Protein AF-A0A956BJM7-F1 (afdb_monomer_lite)

Foldseek 3Di:
DDDDDDDDDDDDDDDDDDDDDDDPDPDDDPDPDPPQPDPDPLPQFKKWAADDDDDPDQLGDHDPDFRMWTFDDVCRCVVPDFQFWKWWAFPVKIFIKTWHAKDWDQAEDVSHDTTIIGGIHGPDHDDGDITRIGGVPRCQPKHWFDKDWDDQFWQAKTKIDRHPWIWMWGHPDQFKIKIKTDDVLEPIDIDMWGADDDPPPDDTGFGPRPHGGARDWAWRIWIDHDQWIKTWTWHHHQQGIKIFIWIGGNYDIDGSDIHDRGYHPD

Secondary structure (DSSP, 8-state):
----------------------------PPPPPPPP----TT---EEEE--SSS-SSTTPPP-SS-SEEEEE-TTTTTTSPTT-EEEEEETTEEEEEEEEEEEEEE-STTT--EEEEEEEEESS---SSEEEEEETT-STT-EEE-EEE-S--BTTEEEEEETTEEEEEEE-SSSEEEEEEE-TT---EEEEEE----TTT--SPP--SSSPPTT--EEEEEEEETTEEEEEEEEEETTEEEEEEEEE-SS-EEEEEEEEEE----

Structure (mmCIF, N/CA/C/O backbone):
data_AF-A0A956BJM7-F1
#
_entry.id   AF-A0A956BJM7-F1
#
loop_
_atom_site.group_PDB
_atom_site.id
_atom_site.type_symbol
_atom_site.label_atom_id
_atom_site.label_alt_id
_atom_site.label_comp_id
_atom_site.label_asym_id
_atom_site.label_entity_id
_atom_site.label_seq_id
_atom_site.pdbx_PDB_ins_code
_atom_site.Cartn_x
_atom_site.Cartn_y
_atom_site.Cartn_z
_atom_site.occupancy
_atom_site.B_iso_or_equiv
_atom_site.auth_seq_id
_atom_site.auth_comp_id
_atom_site.auth_asym_id
_atom_site.auth_atom_id
_atom_site.pdbx_PDB_model_num
ATOM 1 N N . MET A 1 1 ? 41.386 -40.932 24.471 1.00 40.62 1 MET A N 1
ATOM 2 C CA . MET A 1 1 ? 42.508 -41.280 23.573 1.00 40.62 1 MET A CA 1
ATOM 3 C C . MET A 1 1 ? 42.187 -42.589 22.872 1.00 40.62 1 MET A C 1
ATOM 5 O O . MET A 1 1 ? 42.241 -43.635 23.504 1.00 40.62 1 MET A O 1
ATOM 9 N N . ARG A 1 2 ? 41.769 -42.530 21.606 1.00 34.44 2 ARG A N 1
ATOM 10 C CA . ARG A 1 2 ? 41.640 -43.698 20.728 1.00 34.44 2 ARG A CA 1
ATOM 11 C C . ARG A 1 2 ? 42.264 -43.361 19.377 1.00 34.44 2 ARG A C 1
ATOM 13 O O . ARG A 1 2 ? 42.260 -42.212 18.954 1.00 34.44 2 ARG A O 1
ATOM 20 N N . THR A 1 3 ? 42.897 -44.385 18.841 1.00 37.34 3 THR A N 1
ATOM 21 C CA . THR A 1 3 ? 43.996 -44.435 17.883 1.00 37.34 3 THR A CA 1
ATOM 22 C C . THR A 1 3 ? 43.578 -44.135 16.442 1.00 37.34 3 THR A C 1
ATOM 24 O O . THR A 1 3 ? 42.435 -44.353 16.053 1.00 37.34 3 THR A O 1
ATOM 27 N N . PHE A 1 4 ? 44.562 -43.665 15.674 1.00 36.81 4 PHE A N 1
ATOM 28 C CA . PHE A 1 4 ? 44.563 -43.419 14.232 1.00 36.81 4 PHE A CA 1
ATOM 29 C C . PHE A 1 4 ? 44.239 -44.665 13.390 1.00 36.81 4 PHE A C 1
ATOM 31 O O . PHE A 1 4 ? 44.634 -45.775 13.741 1.00 36.81 4 PHE A O 1
ATOM 38 N N . GLY A 1 5 ? 43.640 -44.441 12.216 1.00 33.06 5 GLY A N 1
ATOM 39 C CA . GLY A 1 5 ? 43.599 -45.381 11.095 1.00 33.06 5 GLY A CA 1
ATOM 40 C C . GLY A 1 5 ? 43.801 -44.625 9.782 1.00 33.06 5 GLY A C 1
ATOM 41 O O . GLY A 1 5 ? 42.862 -44.052 9.243 1.00 33.06 5 GLY A O 1
ATOM 42 N N . LEU A 1 6 ? 45.053 -44.576 9.328 1.00 31.62 6 LEU A N 1
ATOM 43 C CA . LEU A 1 6 ? 45.520 -43.977 8.078 1.00 31.62 6 LEU A CA 1
ATOM 44 C C . LEU A 1 6 ? 45.348 -45.009 6.945 1.00 31.62 6 LEU A C 1
ATOM 46 O O . LEU A 1 6 ? 45.864 -46.118 7.063 1.00 31.62 6 LEU A O 1
ATOM 50 N N . GLY A 1 7 ? 44.650 -44.660 5.863 1.00 34.28 7 GLY A N 1
ATOM 51 C CA . GLY A 1 7 ? 44.534 -45.482 4.652 1.00 34.28 7 GLY A CA 1
ATOM 52 C C . GLY A 1 7 ? 45.059 -44.714 3.442 1.00 34.28 7 GLY A C 1
ATOM 53 O O . GLY A 1 7 ? 44.491 -43.691 3.071 1.00 34.28 7 GLY A O 1
ATOM 54 N N . VAL A 1 8 ? 46.162 -45.189 2.865 1.00 33.59 8 VAL A N 1
ATOM 55 C CA . VAL A 1 8 ? 46.876 -44.594 1.726 1.00 33.59 8 VAL A CA 1
ATOM 56 C C . VAL A 1 8 ? 46.504 -45.304 0.417 1.00 33.59 8 VAL A C 1
ATOM 58 O O . VAL A 1 8 ? 46.492 -46.527 0.365 1.00 33.59 8 VAL A O 1
ATOM 61 N N . ALA A 1 9 ? 46.249 -44.469 -0.598 1.00 33.44 9 ALA A N 1
ATOM 62 C CA . ALA A 1 9 ? 46.446 -44.566 -2.054 1.00 33.44 9 ALA A CA 1
ATOM 63 C C . ALA A 1 9 ? 46.186 -45.868 -2.835 1.00 33.44 9 ALA A C 1
ATOM 65 O O . ALA A 1 9 ? 46.816 -46.891 -2.597 1.00 33.44 9 ALA A O 1
ATOM 66 N N . VAL A 1 10 ? 45.486 -45.708 -3.969 1.00 33.59 10 VAL A N 1
ATOM 67 C CA . VAL A 1 10 ? 45.951 -46.245 -5.261 1.00 33.59 10 VAL A CA 1
ATOM 68 C C . VAL A 1 10 ? 45.753 -45.185 -6.348 1.00 33.59 10 VAL A C 1
ATOM 70 O O . VAL A 1 10 ? 44.644 -44.724 -6.604 1.00 33.59 10 VAL A O 1
ATOM 73 N N . VAL A 1 11 ? 46.870 -44.807 -6.967 1.00 35.75 11 VAL A N 1
ATOM 74 C CA . VAL A 1 11 ? 46.981 -44.004 -8.188 1.00 35.75 11 VAL A CA 1
ATOM 75 C C . VAL A 1 11 ? 46.863 -44.948 -9.381 1.00 35.75 11 VAL A C 1
ATOM 77 O O . VAL A 1 11 ? 47.573 -45.949 -9.440 1.00 35.75 11 VAL A O 1
ATOM 80 N N . GLY A 1 12 ? 46.009 -44.614 -10.346 1.00 32.69 12 GLY A N 1
ATOM 81 C CA . GLY A 1 12 ? 45.962 -45.261 -11.654 1.00 32.69 12 GLY A CA 1
ATOM 82 C C . GLY A 1 12 ? 45.961 -44.205 -12.751 1.00 32.69 12 GLY A C 1
ATOM 83 O O . GLY A 1 12 ? 44.939 -43.572 -12.992 1.00 32.69 12 GLY A O 1
ATOM 84 N N . VAL A 1 13 ? 47.111 -44.012 -13.396 1.00 35.34 13 VAL A N 1
ATOM 85 C CA . VAL A 1 13 ? 47.256 -43.265 -14.651 1.00 35.34 13 VAL A CA 1
ATOM 86 C C . VAL A 1 13 ? 47.474 -44.292 -15.757 1.00 35.34 13 VAL A C 1
ATOM 88 O O . VAL A 1 13 ? 48.414 -45.080 -15.671 1.00 35.34 13 VAL A O 1
ATOM 91 N N . LEU A 1 14 ? 46.647 -44.266 -16.804 1.00 37.34 14 LEU A N 1
ATOM 92 C CA . LEU A 1 14 ? 46.963 -44.876 -18.096 1.00 37.34 14 LEU A CA 1
ATOM 93 C C . LEU A 1 14 ? 46.654 -43.871 -19.209 1.00 37.34 14 LEU A C 1
ATOM 95 O O . LEU A 1 14 ? 45.599 -43.241 -19.217 1.00 37.34 14 LEU A O 1
ATOM 99 N N . ALA A 1 15 ? 47.614 -43.713 -20.115 1.00 36.28 15 ALA A N 1
ATOM 100 C CA . ALA A 1 15 ? 47.643 -42.711 -21.168 1.00 36.28 15 ALA A CA 1
ATOM 101 C C . ALA A 1 15 ? 47.238 -43.270 -22.551 1.00 36.28 15 ALA A C 1
ATOM 103 O O . ALA A 1 15 ? 47.570 -44.403 -22.883 1.00 36.28 15 ALA A O 1
ATOM 104 N N . CYS A 1 16 ? 46.581 -42.392 -23.322 1.00 39.38 16 CYS A N 1
ATOM 105 C CA . CYS A 1 16 ? 46.613 -42.110 -24.773 1.00 39.38 16 CYS A CA 1
ATOM 106 C C . CYS A 1 16 ? 46.524 -43.206 -25.863 1.00 39.38 16 CYS A C 1
ATOM 108 O O . CYS A 1 16 ? 47.447 -43.989 -26.049 1.00 39.38 16 CYS A O 1
ATOM 110 N N . ALA A 1 17 ? 45.514 -43.056 -26.735 1.00 36.91 17 ALA A N 1
ATOM 111 C CA . ALA A 1 17 ? 45.564 -42.952 -28.215 1.00 36.91 17 ALA A CA 1
ATOM 112 C C . ALA A 1 17 ? 44.119 -42.603 -28.672 1.00 36.91 17 ALA A C 1
ATOM 114 O O . ALA A 1 17 ? 43.185 -43.157 -28.109 1.00 36.91 17 ALA A O 1
ATOM 115 N N . GLY A 1 18 ? 43.778 -41.652 -29.549 1.00 36.81 18 GLY A N 1
ATOM 116 C CA . GLY A 1 18 ? 44.352 -41.242 -30.830 1.00 36.81 18 GLY A CA 1
ATOM 117 C C . GLY A 1 18 ? 43.337 -41.599 -31.933 1.00 36.81 18 GLY A C 1
ATOM 118 O O . GLY A 1 18 ? 43.221 -42.772 -32.269 1.00 36.81 18 GLY A O 1
ATOM 119 N N . GLY A 1 19 ? 42.586 -40.626 -32.467 1.00 34.16 19 GLY A N 1
ATOM 120 C CA . GLY A 1 19 ? 41.629 -40.850 -33.560 1.00 34.16 19 GLY A CA 1
ATOM 121 C C . GLY A 1 19 ? 40.887 -39.581 -33.990 1.00 34.16 19 GLY A C 1
ATOM 122 O O . GLY A 1 19 ? 39.926 -39.182 -33.339 1.00 34.16 19 GLY A O 1
ATOM 123 N N . ASP A 1 20 ? 41.338 -38.971 -35.089 1.00 46.62 20 ASP A N 1
ATOM 124 C CA . ASP A 1 20 ? 40.638 -37.906 -35.815 1.00 46.62 20 ASP A CA 1
ATOM 125 C C . ASP A 1 20 ? 39.471 -38.489 -36.630 1.00 46.62 20 ASP A C 1
ATOM 127 O O . ASP A 1 20 ? 39.654 -39.428 -37.408 1.00 46.62 20 ASP A O 1
ATOM 131 N N . GLY A 1 21 ? 38.273 -37.915 -36.484 1.00 41.03 21 GLY A N 1
ATOM 132 C CA . GLY A 1 21 ? 37.083 -38.319 -37.235 1.00 41.03 21 GLY A CA 1
ATOM 133 C C . GLY A 1 21 ? 35.902 -37.363 -37.044 1.00 41.03 21 GLY A C 1
ATOM 134 O O . GLY A 1 21 ? 35.164 -37.491 -36.080 1.00 41.03 21 GLY A O 1
ATOM 135 N N . VAL A 1 22 ? 35.776 -36.410 -37.975 1.00 46.06 22 VAL A N 1
ATOM 136 C CA . VAL A 1 22 ? 34.587 -35.646 -38.424 1.00 46.06 22 VAL A CA 1
ATOM 137 C C . VAL A 1 22 ? 33.468 -35.385 -37.396 1.00 46.06 22 VAL A C 1
ATOM 139 O O . VAL A 1 22 ? 32.658 -36.260 -37.102 1.00 46.06 22 VAL A O 1
ATOM 142 N N . THR A 1 23 ? 33.323 -34.127 -36.966 1.00 36.47 23 THR A N 1
ATOM 143 C CA . THR A 1 23 ? 32.170 -33.641 -36.188 1.00 36.47 23 THR A CA 1
ATOM 144 C C . THR A 1 23 ? 31.337 -32.630 -36.984 1.00 36.47 23 THR A C 1
ATOM 146 O O . THR A 1 23 ? 31.551 -31.423 -36.899 1.00 36.47 23 THR A O 1
ATOM 149 N N . GLU A 1 24 ? 30.324 -33.101 -37.718 1.00 43.88 24 GLU A N 1
ATOM 150 C CA . GLU A 1 24 ? 29.107 -32.296 -37.892 1.00 43.88 24 GLU A CA 1
ATOM 151 C C . GLU A 1 24 ? 28.318 -32.405 -36.584 1.00 43.88 24 GLU A C 1
ATOM 153 O O . GLU A 1 24 ? 27.799 -33.466 -36.232 1.00 43.88 24 GLU A O 1
ATOM 158 N N . GLY A 1 25 ? 28.325 -31.323 -35.803 1.00 34.25 25 GLY A N 1
ATOM 159 C CA . GLY A 1 25 ? 27.594 -31.256 -34.542 1.00 34.25 25 GLY A CA 1
ATOM 160 C C . GLY A 1 25 ? 26.082 -31.386 -34.771 1.00 34.25 25 GLY A C 1
ATOM 161 O O . GLY A 1 25 ? 25.579 -30.914 -35.793 1.00 34.25 25 GLY A O 1
ATOM 162 N N . PRO A 1 26 ? 25.345 -32.015 -33.839 1.00 37.78 26 PRO A N 1
ATOM 163 C CA . PRO A 1 26 ? 23.897 -32.143 -33.941 1.00 37.78 26 PRO A CA 1
ATOM 164 C C . PRO A 1 26 ? 23.250 -30.765 -34.106 1.00 37.78 26 PRO A C 1
ATOM 166 O O . PRO A 1 26 ? 23.671 -29.795 -33.472 1.00 37.78 26 PRO A O 1
ATOM 169 N N . ALA A 1 27 ? 22.220 -30.698 -34.957 1.00 37.38 27 ALA A N 1
ATOM 170 C CA . ALA A 1 27 ? 21.368 -29.526 -35.113 1.00 37.38 27 ALA A CA 1
ATOM 171 C C . ALA A 1 27 ? 21.018 -28.955 -33.733 1.00 37.38 27 ALA A C 1
ATOM 173 O O . ALA A 1 27 ? 20.608 -29.706 -32.844 1.00 37.38 27 ALA A O 1
ATOM 174 N N . A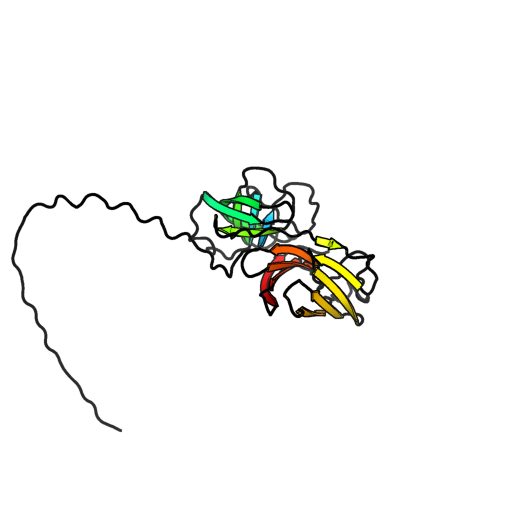LA A 1 28 ? 21.223 -27.645 -33.560 1.00 33.84 28 ALA A N 1
ATOM 175 C CA . ALA A 1 28 ? 20.958 -26.961 -32.305 1.00 33.84 28 ALA A CA 1
ATOM 176 C C . ALA A 1 28 ? 19.537 -27.301 -31.843 1.00 33.84 28 ALA A C 1
ATOM 178 O O . ALA A 1 28 ? 18.553 -26.980 -32.515 1.00 33.84 28 ALA A O 1
ATOM 179 N N . ALA A 1 29 ? 19.452 -28.000 -30.712 1.00 34.41 29 ALA A N 1
ATOM 180 C CA . ALA A 1 29 ? 18.196 -28.223 -30.028 1.00 34.41 29 ALA A CA 1
ATOM 181 C C . ALA A 1 29 ? 17.543 -26.856 -29.762 1.00 34.41 29 ALA A C 1
ATOM 183 O O . ALA A 1 29 ? 18.270 -25.890 -29.500 1.00 34.41 29 ALA A O 1
ATOM 184 N N . PRO A 1 30 ? 16.204 -26.745 -29.837 1.00 38.78 30 PRO A N 1
ATOM 185 C CA . PRO A 1 30 ? 15.523 -25.518 -29.453 1.00 38.78 30 PRO A CA 1
ATOM 186 C C . PRO A 1 30 ? 16.027 -25.088 -28.077 1.00 38.78 30 PRO A C 1
ATOM 188 O O . PRO A 1 30 ? 16.044 -25.885 -27.136 1.00 38.78 30 PRO A O 1
ATOM 191 N N . VAL A 1 31 ? 16.506 -23.844 -28.007 1.00 30.08 31 VAL A N 1
ATOM 192 C CA . VAL A 1 31 ? 16.998 -23.242 -26.770 1.00 30.08 31 VAL A CA 1
ATOM 193 C C . VAL A 1 31 ? 15.861 -23.342 -25.754 1.00 30.08 31 VAL A C 1
ATOM 195 O O . VAL A 1 31 ? 14.765 -22.860 -26.055 1.00 30.08 31 VAL A O 1
ATOM 198 N N . PRO A 1 32 ? 16.061 -24.000 -24.599 1.00 34.69 32 PRO A N 1
ATOM 199 C CA . PRO A 1 32 ? 15.043 -24.023 -23.565 1.00 34.69 32 PRO A CA 1
ATOM 200 C C . PRO A 1 32 ? 14.697 -22.580 -23.201 1.00 34.69 32 PRO A C 1
ATOM 202 O O . PRO A 1 32 ? 15.588 -21.756 -22.990 1.00 34.69 32 PRO A O 1
ATOM 205 N N . GLU A 1 33 ? 13.398 -22.281 -23.185 1.00 35.38 33 GLU A N 1
ATOM 206 C CA . GLU A 1 33 ? 12.853 -21.016 -22.701 1.00 35.38 33 GLU A CA 1
ATOM 207 C C . GLU A 1 33 ? 13.533 -20.697 -21.360 1.00 35.38 33 GLU A C 1
ATOM 209 O O . GLU A 1 33 ? 13.559 -21.548 -20.463 1.00 35.38 33 GLU A O 1
ATOM 214 N N . ALA A 1 34 ? 14.169 -19.524 -21.257 1.00 28.66 34 ALA A N 1
ATOM 215 C CA . ALA A 1 34 ? 14.881 -19.134 -20.046 1.00 28.66 34 ALA A CA 1
ATOM 216 C C . ALA A 1 34 ? 13.940 -19.274 -18.837 1.00 28.66 34 ALA A C 1
ATOM 218 O O . ALA A 1 34 ? 12.747 -18.969 -18.965 1.00 28.66 34 ALA A O 1
ATOM 219 N N . PRO A 1 35 ? 14.433 -19.749 -17.677 1.00 32.91 35 PRO A N 1
ATOM 220 C CA . PRO A 1 35 ? 13.602 -19.865 -16.492 1.00 32.91 35 PRO A CA 1
ATOM 221 C C . PRO A 1 35 ? 12.989 -18.494 -16.221 1.00 32.91 35 PRO A C 1
ATOM 223 O O . PRO A 1 35 ? 13.711 -17.516 -16.031 1.00 32.91 35 PRO A O 1
ATOM 226 N N . ARG A 1 36 ? 11.652 -18.432 -16.268 1.00 39.03 36 ARG A N 1
ATOM 227 C CA . ARG A 1 36 ? 10.882 -17.260 -15.850 1.00 39.03 36 ARG A CA 1
ATOM 228 C C . ARG A 1 36 ? 11.454 -16.845 -14.506 1.00 39.03 36 ARG A C 1
ATOM 230 O O . ARG A 1 36 ? 11.462 -17.665 -13.589 1.00 39.03 36 ARG A O 1
ATOM 237 N N . THR A 1 37 ? 11.985 -15.631 -14.423 1.00 38.69 37 THR A N 1
ATOM 238 C CA . THR A 1 37 ? 12.499 -15.042 -13.191 1.00 38.69 37 THR A CA 1
ATOM 239 C C . THR A 1 37 ? 11.316 -14.914 -12.240 1.00 38.69 37 THR A C 1
ATOM 241 O O . THR A 1 37 ? 10.597 -13.919 -12.221 1.00 38.69 37 THR A O 1
ATOM 244 N N . ALA A 1 38 ? 11.024 -15.998 -11.531 1.00 41.44 38 ALA A N 1
ATOM 245 C CA . ALA A 1 38 ? 10.050 -16.005 -10.474 1.00 41.44 38 ALA A CA 1
ATOM 246 C C . ALA A 1 38 ? 10.721 -15.258 -9.330 1.00 41.44 38 ALA A C 1
ATOM 248 O O . ALA A 1 38 ? 11.552 -15.817 -8.613 1.00 41.44 38 ALA A O 1
ATOM 249 N N . LEU A 1 39 ? 10.352 -13.988 -9.156 1.00 46.97 39 LEU A N 1
ATOM 250 C CA . LEU A 1 39 ? 10.205 -13.507 -7.790 1.00 46.97 39 LEU A CA 1
ATOM 251 C C . LEU A 1 39 ? 9.407 -14.603 -7.066 1.00 46.97 39 LEU A C 1
ATOM 253 O O . LEU A 1 39 ? 8.390 -15.040 -7.622 1.00 46.97 39 LEU A O 1
ATOM 257 N N . PRO A 1 40 ? 9.889 -15.143 -5.934 1.00 46.22 40 PRO A N 1
ATOM 258 C CA . PRO A 1 40 ? 9.134 -16.146 -5.197 1.00 46.22 40 PRO A CA 1
ATOM 259 C C . PRO A 1 40 ? 7.691 -15.655 -5.040 1.00 46.22 40 PRO A C 1
ATOM 261 O O . PRO A 1 40 ? 7.499 -14.463 -4.803 1.00 46.22 40 PRO A O 1
ATOM 264 N N . ASP A 1 41 ? 6.685 -16.531 -5.137 1.00 47.19 41 ASP A N 1
ATOM 265 C CA . ASP A 1 41 ? 5.270 -16.148 -4.942 1.00 47.19 41 ASP A CA 1
ATOM 266 C C . ASP A 1 41 ? 5.041 -15.390 -3.609 1.00 47.19 41 ASP A C 1
ATOM 268 O O . ASP A 1 41 ? 4.058 -14.669 -3.448 1.00 47.19 41 ASP A O 1
ATOM 272 N N . GLU A 1 42 ? 5.973 -15.530 -2.662 1.00 46.91 42 GLU A N 1
ATOM 273 C CA . GLU A 1 42 ? 6.010 -14.862 -1.360 1.00 46.91 42 GLU A CA 1
ATOM 274 C C . GLU A 1 42 ? 6.430 -13.376 -1.429 1.00 46.91 42 GLU A C 1
ATOM 276 O O . GLU A 1 42 ? 6.040 -12.593 -0.563 1.00 46.91 42 GLU A O 1
ATOM 281 N N . GLN A 1 43 ? 7.136 -12.942 -2.478 1.00 62.25 43 GLN A N 1
ATOM 282 C CA . GLN A 1 43 ? 7.665 -11.582 -2.65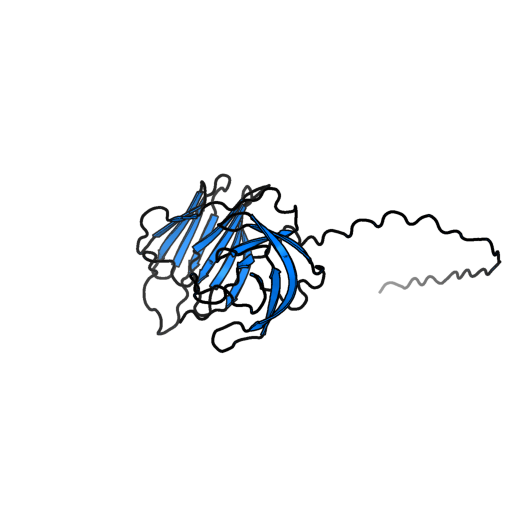0 1.00 62.25 43 GLN A CA 1
ATOM 283 C C . GLN A 1 43 ? 6.922 -10.802 -3.742 1.00 62.25 43 GLN A C 1
ATOM 285 O O . GLN A 1 43 ? 7.550 -10.269 -4.649 1.00 62.25 43 GLN A O 1
ATOM 290 N N . VAL A 1 44 ? 5.585 -10.733 -3.693 1.00 71.69 44 VAL A N 1
ATOM 291 C CA . VAL A 1 44 ? 4.833 -9.770 -4.528 1.00 71.69 44 VAL A CA 1
ATOM 292 C C . VAL A 1 44 ? 5.171 -8.357 -4.034 1.00 71.69 44 VAL A C 1
ATOM 294 O O . VAL A 1 44 ? 4.719 -8.002 -2.936 1.00 71.69 44 VAL A O 1
ATOM 297 N N . PRO A 1 45 ? 5.945 -7.557 -4.788 1.00 81.12 45 PRO A N 1
ATOM 298 C CA . PRO A 1 45 ? 6.388 -6.251 -4.333 1.00 81.12 45 PRO A CA 1
ATOM 299 C C . PRO A 1 45 ? 5.229 -5.259 -4.303 1.00 81.12 45 PRO A C 1
ATOM 301 O O . PRO A 1 45 ? 4.308 -5.322 -5.129 1.00 81.12 45 PRO A O 1
ATOM 304 N N . VAL A 1 46 ? 5.312 -4.318 -3.367 1.00 84.38 46 VAL A N 1
ATOM 305 C CA . VAL A 1 46 ? 4.471 -3.123 -3.366 1.00 84.38 46 VAL A CA 1
ATOM 306 C C . VAL A 1 46 ? 5.118 -2.114 -4.309 1.00 84.38 46 VAL A C 1
ATOM 308 O O . VAL A 1 46 ? 6.253 -1.692 -4.097 1.00 84.38 46 VAL A O 1
ATOM 311 N N . ALA A 1 47 ? 4.410 -1.776 -5.379 1.00 86.12 47 ALA A N 1
ATOM 312 C CA . ALA A 1 47 ? 4.850 -0.821 -6.380 1.00 86.12 47 ALA A CA 1
ATOM 313 C C . ALA A 1 47 ? 4.002 0.450 -6.313 1.00 86.12 47 ALA A C 1
ATOM 315 O O . ALA A 1 47 ? 2.832 0.418 -5.925 1.00 86.12 47 ALA A O 1
ATOM 316 N N . PHE A 1 48 ? 4.588 1.565 -6.727 1.00 89.38 48 PHE A N 1
ATOM 317 C CA . PHE A 1 48 ? 3.994 2.889 -6.613 1.00 89.38 48 PHE A CA 1
ATOM 318 C C . PHE A 1 48 ? 3.960 3.554 -7.974 1.00 89.38 48 PHE A C 1
ATOM 320 O O . PHE A 1 48 ? 4.979 3.605 -8.662 1.00 89.38 48 PHE A O 1
ATOM 327 N N . VAL A 1 49 ? 2.791 4.055 -8.359 1.00 88.44 49 VAL A N 1
ATOM 328 C CA . VAL A 1 49 ? 2.648 4.859 -9.573 1.00 88.44 49 VAL A CA 1
ATOM 329 C C . VAL A 1 49 ? 3.299 6.213 -9.334 1.00 88.44 49 VAL A C 1
ATOM 331 O O . VAL A 1 49 ? 2.914 6.917 -8.408 1.00 88.44 49 VAL A O 1
ATOM 334 N N . VAL A 1 50 ? 4.268 6.567 -10.171 1.00 83.31 50 VAL A N 1
ATOM 335 C CA . VAL A 1 50 ? 4.971 7.849 -10.129 1.00 83.31 50 VAL A CA 1
ATOM 336 C C . VAL A 1 50 ? 4.109 8.925 -10.783 1.00 83.31 50 VAL A C 1
ATOM 338 O O . VAL A 1 50 ? 3.450 8.690 -11.799 1.00 83.31 50 VAL A O 1
ATOM 341 N N . ARG A 1 51 ? 4.143 10.140 -10.234 1.00 78.06 51 ARG A N 1
ATOM 342 C CA . ARG A 1 51 ? 3.527 11.327 -10.839 1.00 78.06 51 ARG A CA 1
ATOM 343 C C . ARG A 1 51 ? 4.544 12.452 -10.983 1.00 78.06 51 ARG A C 1
ATOM 345 O O . ARG A 1 51 ? 5.397 12.652 -10.127 1.00 78.06 51 ARG A O 1
ATOM 352 N N . SER A 1 52 ? 4.415 13.206 -12.074 1.00 61.81 52 SER A N 1
ATOM 353 C CA . SER A 1 52 ? 5.051 14.513 -12.243 1.00 61.81 52 SER A CA 1
ATOM 354 C C . SER A 1 52 ? 3.989 15.607 -12.092 1.00 61.81 52 SER A C 1
ATOM 356 O O . SER A 1 52 ? 3.046 15.630 -12.888 1.00 61.81 52 SER A O 1
ATOM 358 N N . GLY A 1 53 ? 4.137 16.522 -11.132 1.00 66.75 53 GLY A N 1
ATOM 359 C CA . GLY A 1 53 ? 3.228 17.664 -10.949 1.00 66.75 53 GLY A CA 1
ATOM 360 C C . GLY A 1 53 ? 2.471 17.645 -9.621 1.00 66.75 53 GLY A C 1
ATOM 361 O O . GLY A 1 53 ? 3.034 17.263 -8.604 1.00 66.75 53 GLY A O 1
ATOM 362 N N . GLU A 1 54 ? 1.218 18.113 -9.619 1.00 68.81 54 GLU A N 1
ATOM 363 C CA . GLU A 1 54 ? 0.372 18.084 -8.418 1.00 68.81 54 GLU A CA 1
ATOM 364 C C . GLU A 1 54 ? 0.014 16.637 -8.051 1.00 68.81 54 GLU A C 1
ATOM 366 O O . GLU A 1 54 ? -0.465 15.875 -8.895 1.00 68.81 54 GLU A O 1
ATOM 371 N N . HIS A 1 55 ? 0.255 16.279 -6.789 1.00 67.50 55 HIS A N 1
ATOM 372 C CA . HIS A 1 55 ? -0.015 14.955 -6.228 1.00 67.50 55 HIS A CA 1
ATOM 373 C C . HIS A 1 55 ? -1.366 14.952 -5.509 1.00 67.50 55 HIS A C 1
ATOM 375 O O . HIS A 1 55 ? -1.642 15.855 -4.715 1.00 67.50 55 HIS A O 1
ATOM 381 N N . GLU A 1 56 ? -2.200 13.937 -5.748 1.00 69.25 56 GLU A N 1
ATOM 382 C CA . GLU A 1 56 ? -3.419 13.714 -4.958 1.00 69.25 56 GLU A CA 1
ATOM 383 C C . GLU A 1 56 ? -3.086 13.054 -3.612 1.00 69.25 56 GLU A C 1
ATOM 385 O O . GLU A 1 56 ? -3.765 13.282 -2.606 1.00 69.25 56 GLU A O 1
ATOM 390 N N . LEU A 1 57 ? -2.025 12.244 -3.575 1.00 75.31 57 LEU A N 1
ATOM 391 C CA . LEU A 1 57 ? -1.546 11.533 -2.402 1.00 75.31 57 LEU A CA 1
ATOM 392 C C . LEU A 1 57 ? -0.174 12.084 -2.026 1.00 75.31 57 LEU A C 1
ATOM 394 O O . LEU A 1 57 ? 0.805 11.957 -2.754 1.00 75.31 57 LEU A O 1
ATOM 398 N N . TYR A 1 58 ? -0.082 12.644 -0.824 1.00 71.56 58 TYR A N 1
ATOM 399 C CA . TYR A 1 58 ? 1.150 13.259 -0.325 1.00 71.56 58 TYR A CA 1
ATOM 400 C C . TYR A 1 58 ? 2.358 12.306 -0.250 1.00 71.56 58 TYR A C 1
ATOM 402 O O . TYR A 1 58 ? 3.457 12.768 -0.001 1.00 71.56 58 TYR A O 1
ATOM 410 N N . TRP A 1 59 ? 2.168 10.994 -0.406 1.00 76.38 59 TRP A N 1
ATOM 411 C CA . TRP A 1 59 ? 3.196 9.955 -0.280 1.00 76.38 59 TRP A CA 1
ATOM 412 C C . TRP A 1 59 ? 3.622 9.339 -1.621 1.00 76.38 59 TRP A C 1
ATOM 414 O O . TRP A 1 59 ? 4.345 8.339 -1.642 1.00 76.38 59 TRP A O 1
ATOM 424 N N . THR A 1 60 ? 3.161 9.893 -2.740 1.00 79.88 60 THR A N 1
ATOM 425 C CA . THR A 1 60 ? 3.508 9.401 -4.073 1.00 79.88 60 THR A CA 1
ATOM 426 C C . THR A 1 60 ? 4.955 9.745 -4.427 1.00 79.88 60 THR A C 1
ATOM 428 O O . THR A 1 60 ? 5.346 10.910 -4.340 1.00 79.88 60 THR A O 1
ATOM 431 N N . PRO A 1 61 ? 5.782 8.761 -4.831 1.00 80.50 61 PRO A N 1
ATOM 432 C CA . PRO A 1 61 ? 7.161 9.032 -5.203 1.00 80.50 61 PRO A CA 1
ATOM 433 C C . PRO A 1 61 ? 7.251 9.786 -6.533 1.00 80.50 61 PRO A C 1
ATOM 435 O O . PRO A 1 61 ? 6.469 9.565 -7.461 1.00 80.50 61 PRO A O 1
ATOM 438 N N . GLU A 1 62 ? 8.286 10.615 -6.648 1.00 81.31 62 GLU A N 1
ATOM 439 C CA . GLU A 1 62 ? 8.692 11.246 -7.900 1.00 81.31 62 GLU A CA 1
ATOM 440 C C . GLU A 1 62 ? 9.879 10.498 -8.512 1.00 81.31 62 GLU A C 1
ATOM 442 O O . GLU A 1 62 ? 10.833 10.123 -7.828 1.00 81.31 62 GLU A O 1
ATOM 447 N N . HIS A 1 63 ? 9.849 10.309 -9.827 1.00 85.56 63 HIS A N 1
ATOM 448 C CA . HIS A 1 63 ? 10.959 9.753 -10.586 1.00 85.56 63 HIS A CA 1
ATOM 449 C C . HIS A 1 63 ? 11.016 10.434 -11.959 1.00 85.56 63 HIS A C 1
ATOM 451 O O . HIS A 1 63 ? 9.973 10.614 -12.586 1.00 85.56 63 HIS A O 1
ATOM 457 N N . PRO A 1 64 ? 12.204 10.811 -12.469 1.00 84.06 64 PRO A N 1
ATOM 458 C CA . PRO A 1 64 ? 12.303 11.613 -13.689 1.00 84.06 64 PRO A CA 1
ATOM 459 C C . PRO A 1 64 ? 11.810 10.900 -14.955 1.00 84.06 64 PRO A C 1
ATOM 461 O O . PRO A 1 64 ? 11.467 11.566 -15.928 1.00 84.06 64 PRO A O 1
ATOM 464 N N . THR A 1 65 ? 11.830 9.563 -14.979 1.00 87.50 65 THR A N 1
ATOM 465 C CA . THR A 1 65 ? 11.616 8.784 -16.213 1.00 87.50 65 THR A CA 1
ATOM 466 C C . THR A 1 65 ? 10.782 7.513 -16.059 1.00 87.50 65 THR A C 1
ATOM 468 O O . THR A 1 65 ? 10.602 6.812 -17.049 1.00 87.50 65 THR A O 1
ATOM 471 N N . ALA A 1 66 ? 10.325 7.168 -14.854 1.00 92.19 66 ALA A N 1
ATOM 472 C CA . ALA A 1 66 ? 9.610 5.910 -14.616 1.00 92.19 66 ALA A CA 1
ATOM 473 C C . ALA A 1 66 ? 8.133 6.203 -14.371 1.00 92.19 66 ALA A C 1
ATOM 475 O O . ALA A 1 66 ? 7.824 7.207 -13.735 1.00 92.19 66 ALA A O 1
ATOM 476 N N . ASP A 1 67 ? 7.253 5.314 -14.828 1.00 93.75 67 ASP A N 1
ATOM 477 C CA . ASP A 1 67 ? 5.813 5.399 -14.557 1.00 93.75 67 ASP A CA 1
ATOM 478 C C . ASP A 1 67 ? 5.457 4.705 -13.238 1.00 93.75 67 ASP A C 1
ATOM 480 O O . ASP A 1 67 ? 4.493 5.066 -12.565 1.00 93.75 67 ASP A O 1
ATOM 484 N N . VAL A 1 68 ? 6.234 3.684 -12.866 1.00 93.88 68 VAL A N 1
ATOM 485 C CA . VAL A 1 68 ? 6.076 2.924 -11.626 1.00 93.88 68 VAL A CA 1
ATOM 486 C C . VAL A 1 68 ? 7.448 2.627 -11.032 1.00 93.88 68 VAL A C 1
ATOM 488 O O . VAL A 1 68 ? 8.396 2.315 -11.758 1.00 93.88 68 VAL A O 1
ATOM 491 N N . VAL A 1 69 ? 7.545 2.682 -9.704 1.00 92.19 69 VAL A N 1
ATOM 492 C CA . VAL A 1 69 ? 8.750 2.311 -8.953 1.00 92.19 69 VAL A CA 1
ATOM 493 C C . VAL A 1 69 ? 8.455 1.281 -7.870 1.00 92.19 69 VAL A C 1
ATOM 495 O O . VAL A 1 69 ? 7.373 1.254 -7.285 1.00 92.19 69 VAL A O 1
ATOM 498 N N . VAL A 1 70 ? 9.447 0.444 -7.587 1.00 90.62 70 VAL A N 1
ATOM 499 C CA . VAL A 1 70 ? 9.496 -0.456 -6.430 1.00 90.62 70 VAL A CA 1
ATOM 500 C C . VAL A 1 70 ? 10.760 -0.128 -5.648 1.00 90.62 70 VAL A C 1
ATOM 502 O O . VAL A 1 70 ? 11.846 -0.072 -6.229 1.00 90.62 70 VAL A O 1
ATOM 505 N N . PHE A 1 71 ? 10.629 0.097 -4.341 1.00 85.56 71 PHE A N 1
ATOM 506 C CA . PHE A 1 71 ? 11.788 0.286 -3.472 1.00 85.56 71 PHE A CA 1
ATOM 507 C C . PHE A 1 71 ? 12.617 -1.001 -3.428 1.00 85.56 71 PHE A C 1
ATOM 509 O O . PHE A 1 71 ? 12.071 -2.094 -3.283 1.00 85.56 71 PHE A O 1
ATOM 516 N N . THR A 1 72 ? 13.936 -0.894 -3.573 1.00 84.56 72 THR A N 1
ATOM 517 C CA . THR A 1 72 ? 14.817 -2.063 -3.538 1.00 84.56 72 THR A CA 1
ATOM 518 C C . THR A 1 72 ? 16.193 -1.715 -2.987 1.00 84.56 72 THR A C 1
ATOM 520 O O . THR A 1 72 ? 16.668 -0.584 -3.064 1.00 84.56 72 THR A O 1
ATOM 523 N N . MET A 1 73 ? 16.880 -2.730 -2.469 1.00 83.06 73 MET A N 1
ATOM 524 C CA . MET A 1 73 ? 18.321 -2.644 -2.265 1.00 83.06 73 MET A CA 1
ATOM 525 C C . MET A 1 73 ? 19.044 -2.643 -3.623 1.00 83.06 73 MET A C 1
ATOM 527 O O . MET A 1 73 ? 18.542 -3.271 -4.564 1.00 83.06 73 MET A O 1
ATOM 531 N N . PRO A 1 74 ? 20.229 -2.012 -3.729 1.00 82.69 74 PRO A N 1
ATOM 532 C CA . PRO A 1 74 ? 21.048 -2.082 -4.936 1.00 82.69 74 PRO A CA 1
ATOM 533 C C . PRO A 1 74 ? 21.292 -3.530 -5.380 1.00 82.69 74 PRO A C 1
ATOM 535 O O . PRO A 1 74 ? 21.753 -4.357 -4.590 1.00 82.69 74 PRO A O 1
ATOM 538 N N . GLY A 1 75 ? 20.998 -3.837 -6.644 1.00 84.06 75 GLY A N 1
ATOM 539 C CA . GLY A 1 75 ? 21.151 -5.164 -7.235 1.00 84.06 75 GLY A CA 1
ATOM 540 C C . GLY A 1 75 ? 20.036 -6.159 -6.905 1.00 84.06 75 GLY A C 1
ATOM 541 O O . GLY A 1 75 ? 20.122 -7.306 -7.356 1.00 84.06 75 GLY A O 1
A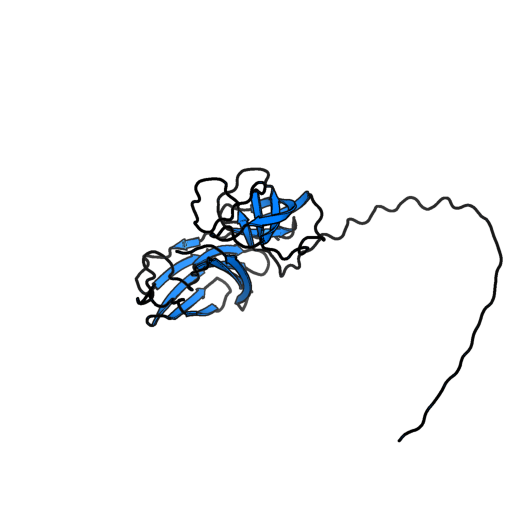TOM 542 N N . GLY A 1 76 ? 18.997 -5.757 -6.164 1.00 85.38 76 GLY A N 1
ATOM 543 C CA . GLY A 1 76 ? 17.859 -6.615 -5.811 1.00 85.38 76 GLY A CA 1
ATOM 544 C C . GLY A 1 76 ? 17.096 -7.147 -7.029 1.00 85.38 76 GLY A C 1
ATOM 545 O O . GLY A 1 76 ? 16.540 -8.242 -6.977 1.00 85.38 76 GLY A O 1
ATOM 546 N N . TRP A 1 77 ? 17.154 -6.428 -8.151 1.00 89.12 77 TRP A N 1
ATOM 547 C CA . TRP A 1 77 ? 16.518 -6.785 -9.420 1.00 89.12 77 TRP A CA 1
ATOM 548 C C . TRP A 1 77 ? 17.513 -7.132 -10.530 1.00 89.12 77 TRP A C 1
ATOM 550 O O . TRP A 1 77 ? 17.111 -7.366 -11.663 1.00 89.12 77 TRP A O 1
ATOM 560 N N . SER A 1 78 ? 18.806 -7.260 -10.214 1.00 85.62 78 SER A N 1
ATOM 561 C CA . SER A 1 78 ? 19.878 -7.509 -11.199 1.00 85.62 78 SER A CA 1
ATOM 562 C C . SER A 1 78 ? 19.723 -8.788 -12.038 1.00 85.62 78 SER A C 1
ATOM 564 O O . SER A 1 78 ? 20.369 -8.930 -13.074 1.00 85.62 78 SER A O 1
ATOM 566 N N . SER A 1 79 ? 18.882 -9.730 -11.600 1.00 86.94 79 SER A N 1
ATOM 567 C CA . SER A 1 79 ? 18.568 -10.961 -12.340 1.00 86.94 79 SER A CA 1
ATOM 568 C C . SER A 1 79 ? 17.389 -10.825 -13.311 1.00 86.94 79 SER A C 1
ATOM 570 O O . SER A 1 79 ? 17.157 -11.723 -14.124 1.00 86.94 79 SER A O 1
ATOM 572 N N . VAL A 1 80 ? 16.633 -9.728 -13.238 1.00 87.88 80 VAL A N 1
ATOM 573 C CA . VAL A 1 80 ? 15.484 -9.461 -14.104 1.00 87.88 80 VAL A CA 1
ATOM 574 C C . VAL A 1 80 ? 15.983 -8.742 -15.361 1.00 87.88 80 VAL A C 1
ATOM 576 O O . VAL A 1 80 ? 16.618 -7.699 -15.245 1.00 87.88 80 VAL A O 1
ATOM 579 N N . PRO A 1 81 ? 15.740 -9.280 -16.569 1.00 91.19 81 PRO A N 1
ATOM 580 C CA . PRO A 1 81 ? 16.194 -8.633 -17.793 1.00 91.19 81 PRO A CA 1
ATOM 581 C C . PRO A 1 81 ? 15.341 -7.404 -18.128 1.00 91.19 81 PRO A C 1
ATOM 583 O O . PRO A 1 81 ? 14.123 -7.415 -17.933 1.00 91.19 81 PRO A O 1
ATOM 586 N N . ASP A 1 82 ? 15.965 -6.381 -18.710 1.00 93.00 82 ASP A N 1
ATOM 587 C CA . ASP A 1 82 ? 15.262 -5.226 -19.275 1.00 93.00 82 ASP A CA 1
ATOM 588 C C . ASP A 1 82 ? 14.173 -5.677 -20.263 1.00 93.00 82 ASP A C 1
ATOM 590 O O . ASP A 1 82 ? 14.367 -6.585 -21.079 1.00 93.00 82 ASP A O 1
ATOM 594 N N . GLY A 1 83 ? 13.001 -5.049 -20.179 1.00 93.25 83 GLY A N 1
ATOM 595 C CA . GLY A 1 83 ? 11.822 -5.415 -20.961 1.00 93.25 83 GLY A CA 1
ATOM 596 C C . GLY A 1 83 ? 11.056 -6.629 -20.426 1.00 93.25 83 GLY A C 1
ATOM 597 O O . GLY A 1 83 ? 10.061 -7.026 -21.036 1.00 93.25 83 GLY A O 1
ATOM 598 N N . ALA A 1 84 ? 11.468 -7.225 -19.298 1.00 94.50 84 ALA A N 1
ATOM 599 C CA . ALA A 1 84 ? 10.654 -8.226 -18.614 1.00 94.50 84 ALA A CA 1
ATOM 600 C C . ALA A 1 84 ? 9.269 -7.653 -18.288 1.00 94.50 84 ALA A C 1
ATOM 602 O O . ALA A 1 84 ? 9.143 -6.546 -17.765 1.00 94.50 84 ALA A O 1
ATOM 603 N N . VAL A 1 85 ? 8.227 -8.425 -18.598 1.00 94.81 85 VAL A N 1
ATOM 604 C CA . VAL A 1 85 ? 6.842 -7.974 -18.450 1.00 94.81 85 VAL A CA 1
ATOM 605 C C . VAL A 1 85 ? 6.266 -8.439 -17.119 1.00 94.81 85 VAL A C 1
ATOM 607 O O . VAL A 1 85 ? 6.329 -9.623 -16.771 1.00 94.81 85 VAL A O 1
ATOM 610 N N . PHE A 1 86 ? 5.637 -7.502 -16.426 1.00 94.06 86 PHE A N 1
ATOM 611 C CA . PHE A 1 86 ? 4.931 -7.686 -15.171 1.00 94.06 86 PHE A CA 1
ATOM 612 C C . PHE A 1 86 ? 3.466 -7.267 -15.313 1.00 94.06 86 PHE A C 1
ATOM 614 O O . PHE A 1 86 ? 3.085 -6.509 -16.202 1.00 94.06 86 PHE A O 1
ATOM 621 N N . GLU A 1 87 ? 2.638 -7.777 -14.415 1.00 93.06 87 GLU A N 1
ATOM 622 C CA . GLU A 1 87 ? 1.245 -7.402 -14.237 1.00 93.06 87 GLU A CA 1
ATOM 623 C C . GLU A 1 87 ? 1.109 -6.690 -12.885 1.00 93.06 87 GLU A C 1
ATOM 625 O O . GLU A 1 87 ? 1.286 -7.299 -11.829 1.00 93.06 87 GLU A O 1
ATOM 630 N N . GLY A 1 88 ? 0.802 -5.395 -12.908 1.00 94.00 88 GLY A N 1
ATOM 631 C CA . GLY A 1 88 ? 0.447 -4.625 -11.720 1.00 94.00 88 GLY A CA 1
ATOM 632 C C . GLY A 1 88 ? -1.048 -4.738 -11.446 1.00 94.00 88 GLY A C 1
ATOM 633 O O . GLY A 1 88 ? -1.856 -4.500 -12.340 1.00 94.00 88 GLY A O 1
ATOM 634 N N . VAL A 1 89 ? -1.440 -5.091 -10.225 1.00 94.25 89 VAL A N 1
ATOM 635 C CA . VAL A 1 89 ? -2.843 -5.110 -9.787 1.00 94.25 89 VAL A CA 1
ATOM 636 C C . VAL A 1 89 ? -3.061 -3.964 -8.809 1.00 94.25 89 VAL A C 1
ATOM 638 O O . VAL A 1 89 ? -2.494 -3.981 -7.723 1.00 94.25 89 VAL A O 1
ATOM 641 N N . GLY A 1 90 ? -3.888 -2.989 -9.180 1.00 93.81 90 GLY A N 1
ATOM 642 C CA . GLY A 1 90 ? -4.201 -1.805 -8.374 1.00 93.81 90 GLY A CA 1
ATOM 643 C C . GLY A 1 90 ? -5.694 -1.503 -8.317 1.00 93.81 90 GLY A C 1
ATOM 644 O O . GLY A 1 90 ? -6.510 -2.206 -8.915 1.00 93.81 90 GLY A O 1
ATOM 645 N N . ALA A 1 91 ? -6.072 -0.428 -7.625 1.00 88.38 91 ALA A N 1
ATOM 646 C CA . ALA A 1 91 ? -7.478 -0.043 -7.445 1.00 88.38 91 ALA A CA 1
ATOM 647 C C . ALA A 1 91 ? -8.240 0.144 -8.776 1.00 88.38 91 ALA A C 1
ATOM 649 O O . ALA A 1 91 ? -9.419 -0.188 -8.862 1.00 88.38 91 ALA A O 1
ATOM 650 N N . ALA A 1 92 ? -7.557 0.600 -9.830 1.00 88.38 92 ALA A N 1
ATOM 651 C CA . ALA A 1 92 ? -8.139 0.790 -11.161 1.00 88.38 92 ALA A CA 1
ATOM 652 C C . ALA A 1 92 ? -8.156 -0.471 -12.048 1.00 88.38 92 ALA A C 1
ATOM 654 O O . ALA A 1 92 ? -8.659 -0.426 -13.169 1.00 88.38 92 ALA A O 1
ATOM 655 N N . GLY A 1 93 ? -7.628 -1.596 -11.561 1.00 91.06 93 GLY A N 1
ATOM 656 C CA . GLY A 1 93 ? -7.581 -2.867 -12.280 1.00 91.06 93 GLY A CA 1
ATOM 657 C C . GLY A 1 93 ? -6.159 -3.376 -12.498 1.00 91.06 93 GLY A C 1
ATOM 658 O O . GLY A 1 93 ? -5.247 -3.073 -11.730 1.00 91.06 93 GLY A O 1
ATOM 659 N N . THR A 1 94 ? -5.993 -4.201 -13.531 1.00 92.56 94 THR A N 1
ATOM 660 C CA . THR A 1 94 ? -4.705 -4.801 -13.893 1.00 92.56 94 THR A CA 1
ATOM 661 C C . THR A 1 94 ? -4.058 -4.020 -15.030 1.00 92.56 94 THR A C 1
ATOM 663 O O . THR A 1 94 ? -4.733 -3.685 -16.003 1.00 92.56 94 THR A O 1
ATOM 666 N N . VAL A 1 95 ? -2.752 -3.785 -14.933 1.00 94.44 95 VAL A N 1
ATOM 667 C CA . VAL A 1 95 ? -1.949 -3.117 -15.958 1.00 94.44 95 VAL A CA 1
ATOM 668 C C . VAL A 1 95 ? -0.704 -3.930 -16.307 1.00 94.44 95 VAL A C 1
ATOM 670 O O . VAL A 1 95 ? -0.111 -4.568 -15.441 1.00 94.44 95 VAL A O 1
ATOM 673 N N . SER A 1 96 ? -0.325 -3.923 -17.585 1.00 94.94 96 SER A N 1
ATOM 674 C CA . SER A 1 96 ? 0.946 -4.472 -18.056 1.00 94.94 96 SER A CA 1
ATOM 675 C C . SER A 1 96 ? 2.051 -3.439 -17.854 1.00 94.94 96 SER A C 1
ATOM 677 O O . SER A 1 96 ? 1.879 -2.275 -18.211 1.00 94.94 96 SER A O 1
ATOM 679 N N . LEU A 1 97 ? 3.173 -3.874 -17.295 1.00 96.50 97 LEU A N 1
ATOM 680 C CA . LEU A 1 97 ? 4.335 -3.047 -16.987 1.00 96.50 97 LEU A CA 1
ATOM 681 C C . LEU A 1 97 ? 5.585 -3.700 -17.571 1.00 96.50 97 LEU A C 1
ATOM 683 O O . LEU A 1 97 ? 5.726 -4.921 -17.507 1.00 96.50 97 LEU A O 1
ATOM 687 N N . SER A 1 98 ? 6.496 -2.902 -18.117 1.00 97.00 98 SER A N 1
ATOM 688 C CA . SER A 1 98 ? 7.793 -3.383 -18.601 1.00 97.00 98 SER A CA 1
ATOM 689 C C . SER A 1 98 ? 8.890 -2.899 -17.667 1.00 97.00 98 SER A C 1
ATOM 691 O O . SER A 1 98 ? 8.992 -1.705 -17.411 1.00 97.00 98 SER A O 1
ATOM 693 N N . TYR A 1 99 ? 9.708 -3.813 -17.152 1.00 95.88 99 TYR A N 1
ATOM 694 C CA . TYR A 1 99 ? 10.858 -3.466 -16.322 1.00 95.88 99 TYR A CA 1
ATOM 695 C C . TYR A 1 99 ? 11.907 -2.708 -17.145 1.00 95.88 99 TYR A C 1
ATOM 697 O O . TYR A 1 99 ? 12.259 -3.137 -18.245 1.00 95.88 99 TYR A O 1
ATOM 705 N N . THR A 1 100 ? 12.406 -1.593 -16.615 1.00 95.94 100 THR A N 1
ATOM 706 C CA . THR A 1 100 ? 13.363 -0.703 -17.298 1.00 95.94 100 THR A CA 1
ATOM 707 C C . THR A 1 100 ? 14.729 -0.631 -16.618 1.00 95.94 100 THR A C 1
ATOM 709 O O . THR A 1 100 ? 15.564 0.172 -17.027 1.00 95.94 100 THR A O 1
ATOM 712 N N . GLY A 1 101 ? 14.962 -1.454 -15.594 1.00 93.38 101 GLY A N 1
ATOM 713 C CA . GLY A 1 101 ? 16.218 -1.488 -14.849 1.00 93.38 101 GLY A CA 1
ATOM 714 C C . GLY A 1 101 ? 16.114 -0.879 -13.451 1.00 93.38 101 GLY A C 1
ATOM 715 O O . GLY A 1 101 ? 15.049 -0.451 -12.993 1.00 93.38 101 GLY A O 1
ATOM 716 N N . GLU A 1 102 ? 17.247 -0.851 -12.755 1.00 92.75 102 GLU A N 1
ATOM 717 C CA . GLU A 1 102 ? 17.398 -0.119 -11.499 1.00 92.75 102 GLU A CA 1
ATOM 718 C C . GLU A 1 102 ? 17.891 1.308 -11.761 1.00 92.75 102 GLU A C 1
ATOM 720 O O . GLU A 1 102 ? 18.786 1.533 -12.579 1.00 92.75 102 GLU A O 1
ATOM 725 N N . SER A 1 103 ? 17.336 2.275 -11.038 1.00 90.94 103 SER A N 1
ATOM 726 C CA . SER A 1 103 ? 17.764 3.671 -11.076 1.00 90.94 103 SER A CA 1
ATOM 727 C C . SER A 1 103 ? 18.008 4.206 -9.669 1.00 90.94 103 SER A C 1
ATOM 729 O O . SER A 1 103 ? 17.357 3.818 -8.697 1.00 90.94 103 SER A O 1
ATOM 731 N N . GLY A 1 104 ? 18.968 5.124 -9.562 1.00 84.75 104 GLY A N 1
ATOM 732 C CA . GLY A 1 104 ? 19.139 5.928 -8.361 1.00 84.75 104 GLY A CA 1
ATOM 733 C C . GLY A 1 104 ? 18.107 7.051 -8.322 1.00 84.75 104 GLY A C 1
ATOM 734 O O . GLY A 1 104 ? 17.844 7.690 -9.342 1.00 84.75 104 GLY A O 1
ATOM 735 N N . GLY A 1 105 ? 17.563 7.320 -7.142 1.00 76.56 105 GLY A N 1
ATOM 736 C CA . GLY A 1 105 ? 16.711 8.473 -6.884 1.00 76.56 105 GLY A CA 1
ATOM 737 C C . GLY A 1 105 ? 17.086 9.165 -5.582 1.00 76.56 105 GLY A C 1
ATOM 738 O O . GLY A 1 105 ? 17.797 8.609 -4.744 1.00 76.56 105 GLY A O 1
ATOM 739 N N . LYS A 1 106 ? 16.597 10.393 -5.424 1.00 72.19 106 LYS A N 1
ATOM 740 C CA . LYS A 1 106 ? 16.576 11.077 -4.131 1.00 72.19 106 LYS A CA 1
ATOM 741 C C . LYS A 1 106 ? 15.251 10.798 -3.453 1.00 72.19 106 LYS A C 1
ATOM 743 O O . LYS A 1 106 ? 14.231 10.687 -4.132 1.00 72.19 106 LYS A O 1
ATOM 748 N N . TYR A 1 107 ? 15.278 10.671 -2.134 1.00 67.56 107 TYR A N 1
ATOM 749 C CA . TYR A 1 107 ? 14.079 10.362 -1.376 1.00 67.56 107 TYR A CA 1
ATOM 750 C C . TYR A 1 107 ? 14.130 10.962 0.031 1.00 67.56 107 TYR A C 1
ATOM 752 O O . TYR A 1 107 ? 15.138 10.845 0.727 1.00 67.56 107 TYR A O 1
ATOM 760 N N . GLY A 1 108 ? 13.049 11.641 0.429 1.00 61.28 108 GLY A N 1
ATOM 761 C CA . GLY A 1 108 ? 12.989 12.499 1.620 1.00 61.28 108 GLY A CA 1
ATOM 762 C C . GLY A 1 108 ? 13.140 13.998 1.323 1.00 61.28 108 GLY A C 1
ATOM 763 O O . GLY A 1 108 ? 13.752 14.385 0.327 1.00 61.28 108 GLY A O 1
ATOM 764 N N . CYS A 1 109 ? 12.585 14.861 2.183 1.00 56.38 109 CYS A N 1
ATOM 765 C CA . CYS A 1 109 ? 12.387 16.288 1.860 1.00 56.38 109 CYS A CA 1
ATOM 766 C C . CYS A 1 109 ? 13.625 17.166 2.004 1.00 56.38 109 CYS A C 1
ATOM 768 O O . CYS A 1 109 ? 13.660 18.258 1.444 1.00 56.38 109 CYS A O 1
ATOM 770 N N . ASP A 1 110 ? 14.676 16.674 2.653 1.00 56.12 110 ASP A N 1
ATOM 771 C CA . ASP A 1 110 ? 15.927 17.419 2.828 1.00 56.12 110 ASP A CA 1
ATOM 772 C C . ASP A 1 110 ? 16.846 17.313 1.590 1.00 56.12 110 ASP A C 1
ATOM 774 O O . ASP A 1 110 ? 18.053 17.546 1.665 1.00 56.12 110 ASP A O 1
ATOM 778 N N . GLY A 1 111 ? 16.300 16.890 0.441 1.00 56.06 111 GLY A N 1
ATOM 779 C CA . GLY A 1 111 ? 17.085 16.382 -0.690 1.00 56.06 111 GLY A CA 1
ATOM 780 C C . GLY A 1 111 ? 17.702 15.007 -0.394 1.00 56.06 111 GLY A C 1
ATOM 781 O O . GLY A 1 111 ? 18.813 14.719 -0.849 1.00 56.06 111 GLY A O 1
ATOM 782 N N . GLY A 1 112 ? 16.993 14.208 0.416 1.00 61.84 112 GLY A N 1
ATOM 783 C CA . GLY A 1 112 ? 17.479 13.054 1.174 1.00 61.84 112 GLY A CA 1
ATOM 784 C C . GLY A 1 112 ? 17.919 11.818 0.383 1.00 61.84 112 GLY A C 1
ATOM 785 O O . GLY A 1 112 ? 17.801 11.749 -0.842 1.00 61.84 112 GLY A O 1
ATOM 786 N N . SER A 1 113 ? 18.487 10.890 1.166 1.00 64.44 113 SER A N 1
ATOM 787 C CA . SER A 1 113 ? 19.236 9.659 0.873 1.00 64.44 113 SER A CA 1
ATOM 788 C C . SER A 1 113 ? 19.132 9.082 -0.539 1.00 64.44 113 SER A C 1
ATOM 790 O O . SER A 1 113 ? 18.053 8.937 -1.105 1.00 64.44 113 SER A O 1
ATOM 792 N N . ASP A 1 114 ? 20.285 8.669 -1.072 1.00 77.06 114 ASP A N 1
ATOM 793 C CA . ASP A 1 114 ? 20.335 7.878 -2.299 1.00 77.06 114 ASP A CA 1
ATOM 794 C C . ASP A 1 114 ? 19.619 6.547 -2.070 1.00 77.06 114 ASP A C 1
ATOM 796 O O . ASP A 1 114 ? 20.025 5.730 -1.240 1.00 77.06 114 ASP A O 1
ATOM 800 N N . VAL A 1 115 ? 18.547 6.343 -2.822 1.00 80.81 115 VAL A N 1
ATOM 801 C CA . VAL A 1 115 ? 17.774 5.105 -2.833 1.00 80.81 115 VAL A CA 1
ATOM 802 C C . VAL A 1 115 ? 17.863 4.471 -4.210 1.00 80.81 115 VAL A C 1
ATOM 804 O O . VAL A 1 115 ? 18.090 5.154 -5.213 1.00 80.81 115 VAL A O 1
ATOM 807 N N . THR A 1 116 ? 17.707 3.151 -4.259 1.00 87.06 116 THR A N 1
ATOM 808 C CA . THR A 1 116 ? 17.596 2.419 -5.521 1.00 87.06 116 THR A CA 1
ATOM 809 C C . THR A 1 116 ? 16.146 2.027 -5.746 1.00 87.06 116 THR A C 1
ATOM 811 O O . THR A 1 116 ? 15.489 1.471 -4.867 1.00 87.06 116 THR A O 1
ATOM 814 N N . TRP A 1 117 ? 15.659 2.316 -6.944 1.00 89.62 117 TRP A N 1
ATOM 815 C CA . TRP A 1 117 ? 14.335 1.937 -7.401 1.00 89.62 117 TRP A CA 1
ATOM 816 C C . TRP A 1 117 ? 14.466 0.905 -8.507 1.00 89.62 117 TRP A C 1
ATOM 818 O O . TRP A 1 117 ? 15.230 1.104 -9.448 1.00 89.62 117 TRP A O 1
ATOM 828 N N . ALA A 1 118 ? 13.680 -0.165 -8.446 1.00 92.50 118 ALA A N 1
ATOM 829 C CA . ALA A 1 118 ? 13.341 -0.905 -9.651 1.00 92.50 118 ALA A CA 1
ATOM 830 C C . ALA A 1 118 ? 12.281 -0.100 -10.407 1.00 92.50 118 ALA A C 1
ATOM 832 O O . ALA A 1 118 ? 11.261 0.285 -9.834 1.00 92.50 118 ALA A O 1
ATOM 833 N N . THR A 1 119 ? 12.550 0.187 -11.676 1.00 95.00 119 THR A N 1
ATOM 834 C CA . THR A 1 119 ? 11.730 1.078 -12.499 1.00 95.00 119 THR A CA 1
ATOM 835 C C . THR A 1 119 ? 10.944 0.309 -13.539 1.00 95.00 119 THR A C 1
ATOM 837 O O . THR A 1 119 ? 11.402 -0.713 -14.059 1.00 95.00 119 THR A O 1
ATOM 840 N N . PHE A 1 120 ? 9.752 0.811 -13.846 1.00 96.31 120 PHE A N 1
ATOM 841 C CA . PHE A 1 120 ? 8.887 0.231 -14.858 1.00 96.31 120 PHE A CA 1
ATOM 842 C C . PHE A 1 120 ? 8.231 1.319 -15.700 1.00 96.31 120 PHE A C 1
ATOM 844 O O . PHE A 1 120 ? 7.908 2.404 -15.204 1.00 96.31 120 PHE A O 1
ATOM 851 N N . SER A 1 121 ? 7.988 0.984 -16.964 1.00 96.50 121 SER A N 1
ATOM 852 C CA . SER A 1 121 ? 7.159 1.763 -17.876 1.00 96.50 121 SER A CA 1
ATOM 853 C C . SER A 1 121 ? 5.799 1.105 -18.094 1.00 96.50 121 SER A C 1
ATOM 855 O O . SER A 1 121 ? 5.656 -0.123 -18.023 1.00 96.50 121 SER A O 1
ATOM 857 N N . ALA A 1 122 ? 4.798 1.931 -18.373 1.00 94.81 122 ALA A N 1
ATOM 858 C CA . ALA A 1 122 ? 3.451 1.521 -18.735 1.00 94.81 122 ALA A CA 1
ATOM 859 C C . ALA A 1 122 ? 3.114 1.974 -20.164 1.00 94.81 122 ALA A C 1
ATOM 861 O O . ALA A 1 122 ? 3.599 2.994 -20.644 1.00 94.81 122 ALA A O 1
ATOM 862 N N . ASP A 1 123 ? 2.222 1.248 -20.843 1.00 90.12 123 ASP A N 1
ATOM 863 C CA . ASP A 1 123 ? 1.778 1.607 -22.203 1.00 90.12 123 ASP A CA 1
ATOM 864 C C . ASP A 1 123 ? 0.900 2.878 -22.237 1.00 90.12 123 ASP A C 1
ATOM 866 O O . ASP A 1 123 ? 0.560 3.390 -23.306 1.00 90.12 123 ASP A O 1
ATOM 870 N N . GLY A 1 124 ? 0.496 3.387 -21.071 1.00 87.88 124 GLY A N 1
ATOM 871 C CA . GLY A 1 124 ? -0.354 4.560 -20.932 1.00 87.88 124 GLY A CA 1
ATOM 872 C C . GLY A 1 124 ? -0.402 5.089 -19.497 1.00 87.88 124 GLY A C 1
ATOM 873 O O . GLY A 1 124 ? 0.168 4.482 -18.590 1.00 87.88 124 GLY A O 1
ATOM 874 N N . PRO A 1 125 ? -1.095 6.220 -19.279 1.00 87.25 125 PRO A N 1
ATOM 875 C CA . PRO A 1 125 ? -1.141 6.873 -17.979 1.00 87.25 125 PRO A CA 1
ATOM 876 C C . PRO A 1 125 ? -1.820 5.993 -16.929 1.00 87.25 125 PRO A C 1
ATOM 878 O O . PRO A 1 125 ? -2.856 5.373 -17.186 1.00 87.25 125 PRO A O 1
ATOM 881 N N . LEU A 1 126 ? -1.258 6.003 -15.722 1.00 89.50 126 LEU A N 1
ATOM 882 C CA . LEU A 1 126 ? -1.770 5.270 -14.573 1.00 89.50 126 LEU A CA 1
ATOM 883 C C . LEU A 1 126 ? -2.405 6.222 -13.544 1.00 89.50 126 LEU A C 1
ATOM 885 O O . LEU A 1 126 ? -1.937 7.354 -13.353 1.00 89.50 126 LEU A O 1
ATOM 889 N N . PRO A 1 127 ? -3.486 5.799 -12.868 1.00 87.88 127 PRO A N 1
ATOM 890 C CA . PRO A 1 127 ? -3.982 6.517 -11.706 1.00 87.88 127 PRO A CA 1
ATOM 891 C C . PRO A 1 127 ? -2.986 6.387 -10.557 1.00 87.88 127 PRO A C 1
ATOM 893 O O . PRO A 1 127 ? -2.341 5.353 -10.399 1.00 87.88 127 PRO A O 1
ATOM 896 N N . GLU A 1 128 ? -2.873 7.449 -9.771 1.00 87.06 128 GLU A N 1
ATOM 897 C CA . GLU A 1 128 ? -1.996 7.497 -8.608 1.00 87.06 128 GLU A CA 1
ATOM 898 C C . GLU A 1 128 ? -2.363 6.417 -7.577 1.00 87.06 128 GLU A C 1
ATOM 900 O O . GLU A 1 128 ? -3.538 6.082 -7.397 1.00 87.06 128 GLU A O 1
ATOM 905 N N . GLY A 1 129 ? -1.352 5.858 -6.905 1.00 89.31 129 GLY A N 1
ATOM 906 C CA . GLY A 1 129 ? -1.541 4.909 -5.813 1.00 89.31 129 GLY A CA 1
ATOM 907 C C . GLY A 1 129 ? -0.636 3.679 -5.869 1.00 89.31 129 GLY A C 1
ATOM 908 O O . GLY A 1 129 ? 0.445 3.685 -6.461 1.00 89.31 129 GLY A O 1
ATOM 909 N N . VAL A 1 130 ? -1.094 2.617 -5.203 1.00 91.44 130 VAL A N 1
ATOM 910 C CA . VAL A 1 130 ? -0.337 1.379 -4.979 1.00 91.44 130 VAL A CA 1
ATOM 911 C C . VAL A 1 130 ? -0.764 0.275 -5.944 1.00 91.44 130 VAL A C 1
ATOM 913 O O . VAL A 1 130 ? -1.957 0.056 -6.178 1.00 91.44 130 VAL A O 1
ATOM 916 N N . LEU A 1 131 ? 0.219 -0.478 -6.435 1.00 93.38 131 LEU A N 1
ATOM 917 C CA . LEU A 1 131 ? 0.050 -1.708 -7.199 1.00 93.38 131 LEU A CA 1
ATOM 918 C C . LEU A 1 131 ? 0.716 -2.876 -6.460 1.00 93.38 131 LEU A C 1
ATOM 920 O O . LEU A 1 131 ? 1.802 -2.741 -5.907 1.00 93.38 131 LEU A O 1
ATOM 924 N N . ALA A 1 132 ? 0.100 -4.053 -6.508 1.00 91.31 132 ALA A N 1
ATOM 925 C CA . ALA A 1 132 ? 0.787 -5.310 -6.231 1.00 91.31 132 ALA A CA 1
ATOM 926 C C . ALA A 1 132 ? 1.360 -5.852 -7.547 1.00 91.31 132 ALA A C 1
ATOM 928 O O . ALA A 1 132 ? 0.605 -6.035 -8.506 1.00 91.31 132 ALA A O 1
ATOM 929 N N . LEU A 1 133 ? 2.669 -6.089 -7.607 1.00 90.94 133 LEU A N 1
ATOM 930 C CA . LEU A 1 133 ? 3.367 -6.417 -8.850 1.00 90.94 133 LEU A CA 1
ATOM 931 C C . LEU A 1 133 ? 3.644 -7.923 -8.984 1.00 90.94 133 LEU A C 1
ATOM 933 O O . LEU A 1 133 ? 4.257 -8.534 -8.115 1.00 90.94 133 LEU A O 1
ATOM 937 N N . TYR A 1 134 ? 3.231 -8.525 -10.097 1.00 89.19 134 TYR A N 1
ATOM 938 C CA . TYR A 1 134 ? 3.391 -9.958 -10.367 1.00 89.19 134 TYR A CA 1
ATOM 939 C C . TYR A 1 134 ? 4.148 -10.177 -11.678 1.00 89.19 134 TYR A C 1
ATOM 941 O O . TYR A 1 134 ? 3.930 -9.425 -12.626 1.00 89.19 134 TYR A O 1
ATOM 949 N N . PRO A 1 135 ? 4.983 -11.222 -11.811 1.00 89.06 135 PRO A N 1
ATOM 950 C CA . PRO A 1 135 ? 5.466 -11.645 -13.123 1.00 89.06 135 PRO A CA 1
ATOM 951 C C . PRO A 1 135 ? 4.297 -11.933 -14.077 1.00 89.06 135 PRO A C 1
ATOM 953 O O . PRO A 1 135 ? 3.242 -12.410 -13.648 1.00 89.06 135 PRO A O 1
ATOM 956 N N . LYS A 1 136 ? 4.471 -11.690 -15.381 1.00 87.38 136 LYS A N 1
ATOM 957 C CA . LYS A 1 136 ? 3.414 -11.951 -16.371 1.00 87.38 136 LYS A CA 1
ATOM 958 C C . LYS A 1 136 ? 2.877 -13.382 -16.280 1.00 87.38 136 LYS A C 1
ATOM 960 O O . LYS A 1 136 ? 3.624 -14.354 -16.408 1.00 87.38 136 LYS A O 1
ATOM 965 N N . GLY A 1 137 ? 1.560 -13.510 -16.113 1.00 84.06 137 GLY A N 1
ATOM 966 C CA . GLY A 1 137 ? 0.872 -14.795 -16.002 1.00 84.06 137 GLY A CA 1
ATOM 967 C C . GLY A 1 137 ? 0.912 -15.415 -14.601 1.00 84.06 137 GLY A C 1
ATOM 968 O O . GLY A 1 137 ? 0.289 -16.456 -14.396 1.00 84.06 137 GLY A O 1
ATOM 969 N N . ALA A 1 138 ? 1.589 -14.786 -13.634 1.00 84.06 138 ALA A N 1
ATOM 970 C CA . ALA A 1 138 ? 1.622 -15.215 -12.233 1.00 84.06 138 ALA A CA 1
ATOM 971 C C . ALA A 1 138 ? 0.491 -14.599 -11.390 1.00 84.06 138 ALA A C 1
ATOM 973 O O . ALA A 1 138 ? 0.258 -15.016 -10.254 1.00 84.06 138 ALA A O 1
ATOM 974 N N . THR A 1 139 ? -0.278 -13.651 -11.944 1.00 82.00 139 THR A N 1
ATOM 975 C CA . THR A 1 139 ? -1.453 -13.091 -11.259 1.00 82.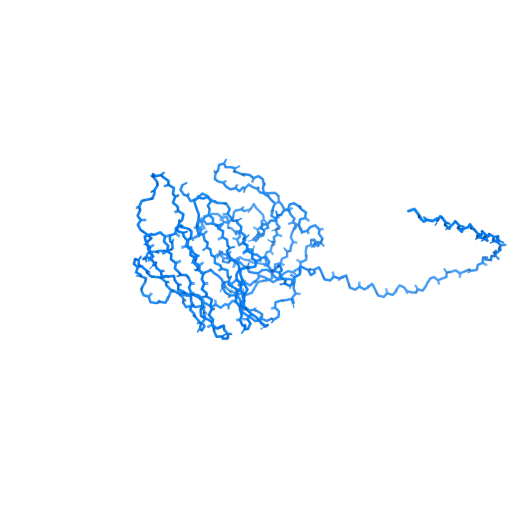00 139 THR A CA 1
ATOM 976 C C . THR A 1 139 ? -2.454 -14.172 -10.867 1.00 82.00 139 THR A C 1
ATOM 978 O O . THR A 1 139 ? -3.097 -14.048 -9.828 1.00 82.00 139 THR A O 1
ATOM 981 N N . GLY A 1 140 ? -2.590 -15.254 -11.644 1.00 79.88 140 GLY A N 1
ATOM 982 C CA . GLY A 1 140 ? -3.506 -16.356 -11.325 1.00 79.88 140 GLY A CA 1
ATOM 983 C C . GLY A 1 140 ? -4.971 -15.909 -11.249 1.00 79.88 140 GLY A C 1
ATOM 984 O O . GLY A 1 140 ? -5.747 -16.443 -10.459 1.00 79.88 140 GLY A O 1
ATOM 985 N N . GLY A 1 141 ? -5.339 -14.877 -12.018 1.00 84.00 141 GLY A N 1
ATOM 986 C CA . GLY A 1 141 ? -6.673 -14.274 -11.981 1.00 84.00 141 GLY A CA 1
ATOM 987 C C . GLY A 1 141 ? -6.934 -13.379 -10.765 1.00 84.00 141 GLY A C 1
ATOM 988 O O . GLY A 1 141 ? -8.092 -13.043 -10.511 1.00 84.00 141 GLY A O 1
ATOM 989 N N . ARG A 1 142 ? -5.891 -12.994 -10.017 1.00 88.88 142 ARG A N 1
ATOM 990 C CA . ARG A 1 142 ? -5.982 -11.997 -8.945 1.00 88.88 142 ARG A CA 1
ATOM 991 C C . ARG A 1 142 ? -6.499 -10.663 -9.467 1.00 88.88 142 ARG A C 1
ATOM 993 O O . ARG A 1 142 ? -6.074 -10.181 -10.513 1.00 88.88 142 ARG A O 1
ATOM 1000 N N . LYS A 1 143 ? -7.414 -10.069 -8.708 1.00 92.06 143 LYS A N 1
ATOM 1001 C CA . LYS A 1 143 ? -8.034 -8.774 -8.988 1.00 92.06 143 LYS A CA 1
ATOM 1002 C C . LYS A 1 143 ? -8.018 -7.919 -7.737 1.00 92.06 143 LYS A C 1
ATOM 1004 O O . LYS A 1 143 ? -8.052 -8.444 -6.623 1.00 92.06 143 LYS A O 1
ATOM 1009 N N . SER A 1 144 ? -7.997 -6.610 -7.930 1.00 93.62 144 SER A N 1
ATOM 1010 C CA . SER A 1 144 ? -8.278 -5.690 -6.844 1.00 93.62 144 SER A CA 1
ATOM 1011 C C . SER A 1 144 ? -9.735 -5.810 -6.412 1.00 93.62 144 SER A C 1
ATOM 1013 O O . SER A 1 144 ? -10.635 -6.133 -7.193 1.00 93.62 144 SER A O 1
ATOM 1015 N N . VAL A 1 145 ? -9.949 -5.579 -5.129 1.00 93.75 145 VAL A N 1
ATOM 1016 C CA . VAL A 1 145 ? -11.253 -5.578 -4.490 1.00 93.75 145 VAL A CA 1
ATOM 1017 C C . VAL A 1 145 ? -11.532 -4.151 -4.018 1.00 93.75 145 VAL A C 1
ATOM 1019 O O . VAL A 1 145 ? -10.645 -3.549 -3.410 1.00 93.75 145 VAL A O 1
ATOM 1022 N N . PRO A 1 146 ? -12.733 -3.598 -4.268 1.00 93.19 146 PRO A N 1
ATOM 1023 C CA . PRO A 1 146 ? -13.065 -2.246 -3.839 1.00 93.19 146 PRO A CA 1
ATOM 1024 C C . PRO A 1 146 ? -12.946 -2.062 -2.325 1.00 93.19 146 PRO A C 1
ATOM 1026 O O . PRO A 1 146 ? -13.389 -2.917 -1.548 1.00 93.19 146 PRO A O 1
ATOM 1029 N N . ILE A 1 147 ? -12.400 -0.912 -1.935 1.00 95.25 147 ILE A N 1
ATOM 1030 C CA . ILE A 1 147 ? -12.300 -0.449 -0.553 1.00 95.25 147 ILE A CA 1
ATOM 1031 C C . ILE A 1 147 ? -13.088 0.853 -0.446 1.00 95.25 147 ILE A C 1
ATOM 1033 O O . ILE A 1 147 ? -12.919 1.750 -1.268 1.00 95.25 147 ILE A O 1
ATOM 1037 N N . ALA A 1 148 ? -13.967 0.952 0.545 1.00 96.06 148 ALA A N 1
ATOM 1038 C CA . ALA A 1 148 ? -14.743 2.159 0.811 1.00 96.06 148 ALA A CA 1
ATOM 1039 C C . ALA A 1 148 ? -14.983 2.309 2.312 1.00 96.06 148 ALA A C 1
ATOM 1041 O O . ALA A 1 148 ? -15.011 1.308 3.023 1.00 96.06 148 ALA A O 1
ATOM 1042 N N . LEU A 1 149 ? -15.193 3.535 2.793 1.00 96.62 149 LEU A N 1
ATOM 1043 C CA . LEU A 1 149 ? -15.596 3.757 4.184 1.00 96.62 149 LEU A CA 1
ATOM 1044 C C . LEU A 1 149 ? -16.904 3.017 4.500 1.00 96.62 149 LEU A C 1
ATOM 1046 O O . LEU A 1 149 ? -17.836 2.999 3.694 1.00 96.62 149 LEU A O 1
ATOM 1050 N N . ASP A 1 150 ? -16.954 2.404 5.679 1.00 96.81 150 ASP A N 1
ATOM 1051 C CA . ASP A 1 150 ? -18.103 1.653 6.180 1.00 96.81 150 ASP A CA 1
ATOM 1052 C C . ASP A 1 150 ? -18.741 2.383 7.367 1.00 96.81 150 ASP A C 1
ATOM 1054 O O . ASP A 1 150 ? -18.332 2.235 8.522 1.00 96.81 150 ASP A O 1
ATOM 1058 N N . GLY A 1 151 ? -19.751 3.194 7.051 1.00 95.12 151 GLY A N 1
ATOM 1059 C CA . GLY A 1 151 ? -20.426 4.077 7.998 1.00 95.12 151 GLY A CA 1
ATOM 1060 C C . GLY A 1 151 ? -19.723 5.425 8.178 1.00 95.12 151 GLY A C 1
ATOM 1061 O O . GLY A 1 151 ? -18.787 5.769 7.457 1.00 95.12 151 GLY A O 1
ATOM 1062 N N . THR A 1 152 ? -20.216 6.213 9.134 1.00 96.69 152 THR A N 1
ATOM 1063 C CA . THR A 1 152 ? -19.628 7.509 9.497 1.00 96.69 152 THR A CA 1
ATOM 1064 C C . THR A 1 152 ? -18.512 7.285 10.520 1.00 96.69 152 THR A C 1
ATOM 1066 O O . THR A 1 152 ? -18.806 6.745 11.591 1.00 96.69 152 THR A O 1
ATOM 1069 N N . PRO A 1 153 ? -17.260 7.686 10.234 1.00 97.31 153 PRO A N 1
ATOM 1070 C CA . PRO A 1 153 ? -16.182 7.619 11.214 1.00 97.31 153 PRO A CA 1
ATOM 1071 C C . PRO A 1 153 ? -16.498 8.439 12.470 1.00 97.31 153 PRO A C 1
ATOM 1073 O O . PRO A 1 153 ? -17.221 9.436 12.425 1.00 97.31 153 PRO A O 1
ATOM 1076 N N . THR A 1 154 ? -15.945 8.022 13.603 1.00 97.12 154 THR A N 1
ATOM 1077 C CA . THR A 1 154 ? -16.050 8.720 14.887 1.00 97.12 154 THR A CA 1
ATOM 1078 C C . THR A 1 154 ? -14.660 8.934 15.467 1.00 97.12 154 THR A C 1
ATOM 1080 O O . THR A 1 154 ? -13.698 8.308 15.036 1.00 97.12 154 THR A O 1
ATOM 1083 N N . VAL A 1 155 ? -14.558 9.745 16.521 1.00 95.88 155 VAL A N 1
ATOM 1084 C CA . VAL A 1 155 ? -13.295 9.948 17.253 1.00 95.88 155 VAL A CA 1
ATOM 1085 C C . VAL A 1 155 ? -12.676 8.647 17.789 1.00 95.88 155 VAL A C 1
ATOM 1087 O O . VAL A 1 155 ? -11.485 8.603 18.061 1.00 95.88 155 VAL A O 1
ATOM 1090 N N . THR A 1 156 ? -13.462 7.578 17.956 1.00 96.81 156 THR A N 1
ATOM 1091 C CA . THR A 1 156 ? -13.005 6.302 18.532 1.00 96.81 156 THR A CA 1
ATOM 1092 C C . THR A 1 156 ? -13.075 5.123 17.573 1.00 96.81 156 THR A C 1
ATOM 1094 O O . THR A 1 156 ? -12.629 4.034 17.934 1.00 96.81 156 THR A O 1
ATOM 1097 N N . SER A 1 157 ? -13.644 5.283 16.377 1.00 97.62 157 SER A N 1
ATOM 1098 C CA . SER A 1 157 ? -13.779 4.168 15.445 1.00 97.62 157 SER A CA 1
ATOM 1099 C C . SER A 1 157 ? -13.795 4.612 13.993 1.00 97.62 157 SER A C 1
ATOM 1101 O O . SER A 1 157 ? -14.463 5.580 13.631 1.00 97.62 157 SER A O 1
ATOM 1103 N N . ARG A 1 158 ? -13.122 3.837 13.147 1.00 98.25 158 ARG A N 1
ATOM 1104 C CA . ARG A 1 158 ? -13.174 3.973 11.692 1.00 98.25 158 ARG A CA 1
ATOM 1105 C C . ARG A 1 158 ? -13.156 2.597 11.063 1.00 98.25 158 ARG A C 1
ATOM 1107 O O . ARG A 1 158 ? -12.464 1.700 11.539 1.00 98.25 158 ARG A O 1
ATOM 1114 N N . ALA A 1 159 ? -13.949 2.412 10.020 1.00 98.06 159 ALA A N 1
ATOM 1115 C CA . ALA A 1 159 ? -14.043 1.138 9.338 1.00 98.06 159 ALA A CA 1
ATOM 1116 C C . ALA A 1 159 ? -14.134 1.316 7.831 1.00 98.06 159 ALA A C 1
ATOM 1118 O O . ALA A 1 159 ? -14.621 2.331 7.331 1.00 98.06 159 ALA A O 1
ATOM 1119 N N . TRP A 1 160 ? -13.692 0.283 7.129 1.00 98.06 160 TRP A N 1
ATOM 1120 C CA . TRP A 1 160 ? -13.745 0.178 5.687 1.00 98.06 160 TRP A CA 1
ATOM 1121 C C . TRP A 1 160 ? -14.364 -1.155 5.307 1.00 98.06 160 TRP A C 1
ATOM 1123 O O . TRP A 1 160 ? -14.015 -2.209 5.846 1.00 98.06 160 TRP A O 1
ATOM 1133 N N . LYS A 1 161 ? -15.243 -1.106 4.316 1.00 97.06 161 LYS A N 1
ATOM 1134 C CA . LYS A 1 161 ? -15.693 -2.270 3.580 1.00 97.06 161 LYS A CA 1
ATOM 1135 C C . LYS A 1 161 ? -14.586 -2.649 2.609 1.00 97.06 161 LYS A C 1
ATOM 1137 O O . LYS A 1 161 ? -14.205 -1.843 1.766 1.00 97.06 161 LYS A O 1
ATOM 1142 N N . VAL A 1 162 ? -14.089 -3.873 2.728 1.00 92.94 162 VAL A N 1
ATOM 1143 C CA . VAL A 1 162 ? -13.014 -4.438 1.902 1.00 92.94 162 VAL A CA 1
ATOM 1144 C C . VAL A 1 162 ? -13.593 -5.616 1.113 1.00 92.94 162 VAL A C 1
ATOM 1146 O O . VAL A 1 162 ? -13.519 -6.784 1.498 1.00 92.94 162 VAL A O 1
ATOM 1149 N N . GLY A 1 163 ? -14.293 -5.290 0.024 1.00 89.69 163 GLY A N 1
ATOM 1150 C CA . GLY A 1 163 ? -15.134 -6.237 -0.711 1.00 89.69 163 GLY A CA 1
ATOM 1151 C C . GLY A 1 163 ? -16.340 -6.713 0.092 1.00 89.69 163 GLY A C 1
ATOM 1152 O O . GLY A 1 163 ? -17.218 -5.929 0.439 1.00 89.69 163 GLY A O 1
ATOM 1153 N N . GLU A 1 164 ? -16.404 -8.017 0.352 1.00 89.94 164 GLU A N 1
ATOM 1154 C CA . GLU A 1 164 ? -17.455 -8.644 1.168 1.00 89.94 164 GLU A CA 1
ATOM 1155 C C . GLU A 1 164 ? -17.122 -8.678 2.666 1.00 89.94 164 GLU A C 1
ATOM 1157 O O . GLU A 1 164 ? -17.934 -9.147 3.458 1.00 89.94 164 GLU A O 1
ATOM 1162 N N . GLY A 1 165 ? -15.935 -8.213 3.057 1.00 91.94 165 GLY A N 1
ATOM 1163 C CA . GLY A 1 165 ? -15.530 -8.133 4.454 1.00 91.94 165 GLY A CA 1
ATOM 1164 C C . GLY A 1 165 ? -15.331 -6.705 4.946 1.00 91.94 165 GLY A C 1
ATOM 1165 O O . GLY A 1 165 ? -15.720 -5.735 4.289 1.00 91.94 165 GLY A O 1
ATOM 1166 N N . ARG A 1 166 ? -14.706 -6.588 6.115 1.00 95.38 166 ARG A N 1
ATOM 1167 C CA . ARG A 1 166 ? -14.534 -5.340 6.853 1.00 95.38 166 ARG A CA 1
ATOM 1168 C C . ARG A 1 166 ? -13.166 -5.282 7.524 1.00 95.38 166 ARG A C 1
ATOM 1170 O O . ARG A 1 166 ? -12.724 -6.256 8.126 1.00 95.38 166 ARG A O 1
ATOM 1177 N N . MET A 1 167 ? -12.532 -4.118 7.459 1.00 96.75 167 MET A N 1
ATOM 1178 C CA . MET A 1 167 ? -11.432 -3.738 8.341 1.00 96.75 167 MET A CA 1
ATOM 1179 C C . MET A 1 167 ? -11.929 -2.628 9.263 1.00 96.75 167 MET A C 1
ATOM 1181 O O . MET A 1 167 ? -12.582 -1.697 8.796 1.00 96.75 167 MET A O 1
ATOM 1185 N N . ALA A 1 168 ? -11.656 -2.713 10.560 1.00 97.44 168 ALA A N 1
ATOM 1186 C CA . ALA A 1 168 ? -12.068 -1.707 11.532 1.00 97.44 168 ALA A CA 1
ATOM 1187 C C . ALA A 1 168 ? -10.946 -1.408 12.522 1.00 97.44 168 ALA A C 1
ATOM 1189 O O . ALA A 1 168 ? -10.300 -2.328 13.012 1.00 97.44 168 ALA A O 1
ATOM 1190 N N . ILE A 1 169 ? -10.771 -0.131 12.844 1.00 98.00 169 ILE A N 1
ATOM 1191 C CA . ILE A 1 169 ? -9.909 0.364 13.915 1.00 98.00 169 ILE A CA 1
ATOM 1192 C C . ILE A 1 169 ? -10.826 0.849 15.032 1.00 98.00 169 ILE A C 1
ATOM 1194 O O . ILE A 1 169 ? -11.757 1.618 14.781 1.00 98.00 169 ILE A O 1
ATOM 1198 N N . THR A 1 170 ? -10.582 0.389 16.256 1.00 97.94 170 THR A N 1
ATOM 1199 C CA . THR A 1 170 ? -11.323 0.809 17.451 1.00 97.94 170 THR A CA 1
ATOM 1200 C C . THR A 1 170 ? -10.344 1.260 18.518 1.00 97.94 170 THR A C 1
ATOM 1202 O O . THR A 1 170 ? -9.511 0.474 18.961 1.00 97.94 170 THR A O 1
ATOM 1205 N N . ARG A 1 171 ? -10.459 2.515 18.951 1.00 97.31 171 ARG A N 1
ATOM 1206 C CA . ARG A 1 171 ? -9.651 3.076 20.032 1.00 97.31 171 ARG A CA 1
ATOM 1207 C C . ARG A 1 171 ? -9.924 2.328 21.339 1.00 97.31 171 ARG A C 1
ATOM 1209 O O . ARG A 1 171 ? -11.077 2.222 21.759 1.00 97.31 171 ARG A O 1
ATOM 1216 N N . THR A 1 172 ? -8.870 1.836 21.979 1.00 97.31 172 THR A N 1
ATOM 1217 C CA . THR A 1 172 ? -8.934 1.108 23.256 1.00 97.31 172 THR A CA 1
ATOM 1218 C C . THR A 1 172 ? -8.509 1.974 24.439 1.00 97.31 172 THR A C 1
ATOM 1220 O O . THR A 1 172 ? -9.044 1.805 25.532 1.00 97.31 172 THR A O 1
ATOM 1223 N N . ASP A 1 173 ? -7.589 2.916 24.226 1.00 95.44 173 ASP A N 1
ATOM 1224 C CA . ASP A 1 173 ? -7.225 3.981 25.167 1.00 95.44 173 ASP A CA 1
ATOM 1225 C C . ASP A 1 173 ? -6.767 5.231 24.388 1.00 95.44 173 ASP A C 1
ATOM 1227 O O . ASP A 1 173 ? -6.939 5.291 23.173 1.00 95.44 173 ASP A O 1
ATOM 1231 N N . ASP A 1 174 ? -6.229 6.251 25.056 1.00 94.00 174 ASP A N 1
ATOM 1232 C CA . ASP A 1 174 ? -5.855 7.503 24.388 1.00 94.00 174 ASP A CA 1
ATOM 1233 C C . ASP A 1 174 ? -4.795 7.317 23.289 1.00 94.00 174 ASP A C 1
ATOM 1235 O O . ASP A 1 174 ? -4.787 8.087 22.334 1.00 94.00 174 ASP A O 1
ATOM 1239 N N . LEU A 1 175 ? -3.942 6.292 23.374 1.00 92.88 175 LEU A N 1
ATOM 1240 C CA . LEU A 1 175 ? -2.825 6.070 22.448 1.00 92.88 175 LEU A CA 1
ATOM 1241 C C . LEU A 1 175 ? -2.858 4.708 21.754 1.00 92.88 175 LEU A C 1
ATOM 1243 O O . LEU A 1 175 ? -2.001 4.437 20.918 1.00 92.88 175 LEU A O 1
ATOM 1247 N N . LYS A 1 176 ? -3.826 3.847 22.060 1.00 95.94 176 LYS A N 1
ATOM 1248 C CA . LYS A 1 176 ? -3.915 2.494 21.510 1.00 95.94 176 LYS A CA 1
ATOM 1249 C C . LYS A 1 176 ? -5.230 2.243 20.810 1.00 95.94 176 LYS A C 1
ATOM 1251 O O . LYS A 1 176 ? -6.290 2.737 21.207 1.00 95.94 176 LYS A O 1
ATOM 1256 N N . ALA A 1 177 ? -5.158 1.399 19.793 1.00 97.38 177 ALA A N 1
ATOM 1257 C CA . ALA A 1 177 ? -6.316 0.900 19.085 1.00 97.38 177 ALA A CA 1
ATOM 1258 C C . ALA A 1 177 ? -6.149 -0.573 18.717 1.00 97.38 177 ALA A C 1
ATOM 1260 O O . ALA A 1 177 ? -5.044 -1.053 18.477 1.00 97.38 177 ALA A O 1
ATOM 1261 N N . ASP A 1 178 ? -7.273 -1.268 18.611 1.00 97.56 178 ASP A N 1
ATOM 1262 C CA . ASP A 1 178 ? -7.339 -2.599 18.030 1.00 97.56 178 ASP A CA 1
ATOM 1263 C C . ASP A 1 178 ? -7.795 -2.507 16.578 1.00 97.56 178 ASP A C 1
ATOM 1265 O O . ASP A 1 178 ? -8.803 -1.869 16.256 1.00 97.56 178 ASP A O 1
ATOM 1269 N N . VAL A 1 179 ? -7.079 -3.215 15.711 1.00 96.50 179 VAL A N 1
ATOM 1270 C CA . VAL A 1 179 ? -7.435 -3.395 14.307 1.00 96.50 179 VAL A CA 1
ATOM 1271 C C . VAL A 1 179 ? -8.001 -4.784 14.128 1.00 96.50 179 VAL A C 1
ATOM 1273 O O . VAL A 1 179 ? -7.337 -5.768 14.442 1.00 96.50 179 VAL A O 1
ATOM 1276 N N . ALA A 1 180 ? -9.220 -4.872 13.608 1.00 95.75 180 ALA A N 1
ATOM 1277 C CA . ALA A 1 180 ? -9.879 -6.120 13.267 1.00 95.75 180 ALA A CA 1
ATOM 1278 C C . ALA A 1 180 ? -10.077 -6.218 11.752 1.00 95.75 180 ALA A C 1
ATOM 1280 O O . ALA A 1 180 ? -10.569 -5.279 11.128 1.00 95.75 180 ALA A O 1
ATOM 1281 N N . LEU A 1 181 ? -9.730 -7.367 11.174 1.00 93.75 181 LEU A N 1
ATOM 1282 C CA . LEU A 1 181 ? -10.011 -7.711 9.784 1.00 93.75 181 LEU A CA 1
ATOM 1283 C C . LEU A 1 181 ? -10.873 -8.975 9.736 1.00 93.75 181 LEU A C 1
ATOM 1285 O O . LEU A 1 181 ? -10.496 -10.045 10.224 1.00 93.75 181 LEU A O 1
ATOM 1289 N N . GLU A 1 182 ? -12.029 -8.829 9.104 1.00 92.00 182 GLU A N 1
ATOM 1290 C CA . GLU A 1 182 ? -13.042 -9.857 8.915 1.00 92.00 182 GLU A CA 1
ATOM 1291 C C . GLU A 1 182 ? -13.258 -10.027 7.413 1.00 92.00 182 GLU A C 1
ATOM 1293 O O . GLU A 1 182 ? -13.750 -9.127 6.739 1.00 92.00 182 GLU A O 1
ATOM 1298 N N . LEU A 1 183 ? -12.869 -11.172 6.857 1.00 87.25 183 LEU A N 1
ATOM 1299 C CA . LEU A 1 183 ? -13.029 -11.481 5.435 1.00 87.25 183 LEU A CA 1
ATOM 1300 C C . LEU A 1 183 ? -13.720 -12.838 5.285 1.00 87.25 183 LEU A C 1
ATOM 1302 O O . LEU A 1 183 ? -13.491 -13.721 6.113 1.00 87.25 183 LEU A O 1
ATOM 1306 N N . PRO A 1 184 ? -14.514 -13.070 4.223 1.00 84.00 184 PRO A N 1
ATOM 1307 C CA . PRO A 1 184 ? -15.083 -14.389 3.974 1.00 84.00 184 PRO A CA 1
ATOM 1308 C C . PRO A 1 184 ? -13.988 -15.456 3.884 1.00 84.00 184 PRO A C 1
ATOM 1310 O O . PRO A 1 184 ? -13.118 -15.378 3.010 1.00 84.00 184 PRO A O 1
ATOM 1313 N N . GLY A 1 185 ? -14.059 -16.443 4.778 1.00 76.94 185 GLY A N 1
ATOM 1314 C CA . GLY A 1 185 ? -13.076 -17.519 4.910 1.00 76.94 185 GLY A CA 1
ATOM 1315 C C . GLY A 1 185 ? -11.972 -17.258 5.939 1.00 76.94 185 GLY A C 1
ATOM 1316 O O . GLY A 1 185 ? -11.246 -18.184 6.256 1.00 76.94 185 GLY A O 1
ATOM 1317 N N . LEU A 1 186 ? -11.858 -16.055 6.505 1.00 82.19 186 LEU A N 1
ATOM 1318 C CA . LEU A 1 186 ? -10.910 -15.748 7.576 1.00 82.19 186 LEU A CA 1
ATOM 1319 C C . LEU A 1 186 ? -11.620 -15.833 8.933 1.00 82.19 186 LEU A C 1
ATOM 1321 O O . LEU A 1 186 ? -12.629 -15.163 9.138 1.00 82.19 186 LEU A O 1
ATOM 1325 N N . ALA A 1 187 ? -11.089 -16.628 9.867 1.00 72.75 187 ALA A N 1
ATOM 1326 C CA . ALA A 1 187 ? -11.705 -16.817 11.186 1.00 72.75 187 ALA A CA 1
ATOM 1327 C C . ALA A 1 187 ? -11.789 -15.506 11.995 1.00 72.75 187 ALA A C 1
ATOM 1329 O O . ALA A 1 187 ? -12.812 -15.243 12.616 1.00 72.75 187 ALA A O 1
ATOM 1330 N N . SER A 1 188 ? -10.726 -14.699 11.961 1.00 79.44 188 SER A N 1
ATOM 1331 C CA . SER A 1 188 ? -10.652 -13.280 12.348 1.00 79.44 188 SER A CA 1
ATOM 1332 C C . SER A 1 188 ? -9.174 -12.908 12.449 1.00 79.44 188 SER A C 1
ATOM 1334 O O . SER A 1 188 ? -8.402 -13.697 12.996 1.00 79.44 188 SER A O 1
ATOM 1336 N N . TYR A 1 189 ? -8.775 -11.721 12.003 1.00 88.12 189 TYR A N 1
ATOM 1337 C CA . TYR A 1 189 ? -7.461 -11.157 12.326 1.00 88.12 189 TYR A CA 1
ATOM 1338 C C . TYR A 1 189 ? -7.634 -9.973 13.268 1.00 88.12 189 TYR A C 1
ATOM 1340 O O . TYR A 1 189 ? -8.507 -9.135 13.046 1.00 88.12 189 TYR A O 1
ATOM 1348 N N . ARG A 1 190 ? -6.828 -9.930 14.331 1.00 93.50 190 ARG A N 1
ATOM 1349 C CA . ARG A 1 190 ? -6.785 -8.823 15.285 1.00 93.50 190 ARG A CA 1
ATOM 1350 C C . ARG A 1 190 ? -5.342 -8.488 15.616 1.00 93.50 190 ARG A C 1
ATOM 1352 O O . ARG A 1 190 ? -4.572 -9.399 15.916 1.00 93.50 190 ARG A O 1
ATOM 1359 N N . ALA A 1 191 ? -5.006 -7.207 15.589 1.00 93.44 191 ALA A N 1
ATOM 1360 C CA . ALA A 1 191 ? -3.688 -6.718 15.959 1.00 93.44 191 ALA A CA 1
ATOM 1361 C C . ALA A 1 191 ? -3.803 -5.392 16.728 1.00 93.44 191 ALA A C 1
ATOM 1363 O O . ALA A 1 191 ? -4.584 -4.529 16.315 1.00 93.44 191 ALA A O 1
ATOM 1364 N N . PRO A 1 192 ? -3.051 -5.229 17.829 1.00 96.00 192 PRO A N 1
ATOM 1365 C CA . PRO A 1 192 ? -2.975 -3.962 18.538 1.00 96.00 192 PRO A CA 1
ATOM 1366 C C . PRO A 1 192 ? -2.037 -2.997 17.805 1.00 96.00 192 PRO A C 1
ATOM 1368 O O . PRO A 1 192 ? -0.994 -3.407 17.293 1.00 96.00 192 PRO A O 1
ATOM 1371 N N . TYR A 1 193 ? -2.388 -1.715 17.805 1.00 95.00 193 TYR A N 1
ATOM 1372 C CA . TYR A 1 193 ? -1.557 -0.616 17.317 1.00 95.00 193 TYR A CA 1
ATOM 1373 C C . TYR A 1 193 ? -1.459 0.465 18.385 1.00 95.00 193 TYR A C 1
ATOM 1375 O O . TYR A 1 193 ? -2.366 0.657 19.198 1.00 95.00 193 TYR A O 1
ATOM 1383 N N . GLU A 1 194 ? -0.340 1.174 18.361 1.00 93.12 194 GLU A N 1
ATOM 1384 C CA . GLU A 1 194 ? -0.053 2.299 19.237 1.00 93.12 194 GLU A CA 1
ATOM 1385 C C . GLU A 1 194 ? 0.278 3.502 18.363 1.00 93.12 194 GLU A C 1
ATOM 1387 O O . GLU A 1 194 ? 1.024 3.378 17.387 1.00 93.12 194 GLU A O 1
ATOM 1392 N N . ALA A 1 195 ? -0.326 4.643 18.680 1.00 89.94 195 ALA A N 1
ATOM 1393 C CA . ALA A 1 195 ? -0.080 5.874 17.961 1.00 89.94 195 ALA A CA 1
ATOM 1394 C C . ALA A 1 195 ? 1.370 6.301 18.169 1.00 89.94 195 ALA A C 1
ATOM 1396 O O . ALA A 1 195 ? 1.901 6.217 19.281 1.00 89.94 195 ALA A O 1
ATOM 1397 N N . TYR A 1 196 ? 2.013 6.789 17.114 1.00 84.25 196 TYR A N 1
ATOM 1398 C CA . TYR A 1 196 ? 3.308 7.428 17.292 1.00 84.25 196 TYR A CA 1
ATOM 1399 C C . TYR A 1 196 ? 3.092 8.806 17.907 1.00 84.25 196 TYR A C 1
ATOM 1401 O O . TYR A 1 196 ? 2.162 9.524 17.544 1.00 84.25 196 TYR A O 1
ATOM 1409 N N . ARG A 1 197 ? 3.941 9.143 18.880 1.00 84.62 197 ARG A N 1
ATOM 1410 C CA . ARG A 1 197 ? 3.934 10.433 19.564 1.00 84.62 197 ARG A CA 1
ATOM 1411 C C . ARG A 1 197 ? 5.333 11.023 19.563 1.00 84.62 197 ARG A C 1
ATOM 1413 O O . ARG A 1 197 ? 6.303 10.336 19.884 1.00 84.62 197 ARG A O 1
ATOM 1420 N N . MET A 1 198 ? 5.416 12.298 19.217 1.00 79.56 198 MET A N 1
ATOM 1421 C CA . MET A 1 198 ? 6.615 13.115 19.306 1.00 79.56 198 MET A CA 1
ATOM 1422 C C . MET A 1 198 ? 6.364 14.225 20.322 1.00 79.56 198 MET A C 1
ATOM 1424 O O . MET A 1 198 ? 5.354 14.931 20.257 1.00 79.56 198 MET A O 1
ATOM 1428 N N . GLU A 1 199 ? 7.278 14.353 21.283 1.00 78.44 199 GLU A N 1
ATOM 1429 C CA . GLU A 1 199 ? 7.203 15.376 22.324 1.00 78.44 199 GLU A CA 1
ATOM 1430 C C . GLU A 1 199 ? 7.068 16.769 21.690 1.00 78.44 199 GLU A C 1
ATOM 1432 O O . GLU A 1 199 ? 7.875 17.160 20.848 1.00 78.44 199 GLU A O 1
ATOM 1437 N N . GLY A 1 200 ? 6.025 17.507 22.079 1.00 73.12 200 GLY A N 1
ATOM 1438 C CA . GLY A 1 200 ? 5.760 18.861 21.590 1.00 73.12 200 GLY A CA 1
ATOM 1439 C C . GLY A 1 200 ? 5.043 18.970 20.236 1.00 73.12 200 GLY A C 1
ATOM 1440 O O . GLY A 1 200 ? 4.727 20.093 19.846 1.00 73.12 200 GLY A O 1
ATOM 1441 N N . ALA A 1 201 ? 4.756 17.862 19.540 1.00 69.50 201 ALA A N 1
ATOM 1442 C CA . ALA A 1 201 ? 3.969 17.871 18.299 1.00 69.50 201 ALA A CA 1
ATOM 1443 C C . ALA A 1 201 ? 2.495 17.504 18.544 1.00 69.50 201 ALA A C 1
ATOM 1445 O O . ALA A 1 201 ? 1.595 18.221 18.109 1.00 69.50 201 ALA A O 1
ATOM 1446 N N . GLU A 1 202 ? 2.244 16.421 19.288 1.00 73.25 202 GLU A N 1
ATOM 1447 C CA . GLU A 1 202 ? 0.905 15.858 19.500 1.00 73.25 202 GLU A CA 1
ATOM 1448 C C . GLU A 1 202 ? 0.733 15.348 20.937 1.00 73.25 202 GLU A C 1
ATOM 1450 O O . GLU A 1 202 ? 1.444 14.449 21.383 1.00 73.25 202 GLU A O 1
ATOM 1455 N N . GLU A 1 203 ? -0.256 15.888 21.655 1.00 67.38 203 GLU A N 1
ATOM 1456 C CA . GLU A 1 203 ? -0.586 15.490 23.038 1.00 67.38 203 GLU A CA 1
ATOM 1457 C C . GLU A 1 203 ? -2.018 14.931 23.177 1.00 67.38 203 GLU A C 1
ATOM 1459 O O . GLU A 1 203 ? -2.491 14.657 24.279 1.00 67.38 203 GLU A O 1
ATOM 1464 N N . GLY A 1 204 ? -2.733 14.770 22.059 1.00 82.81 204 GLY A N 1
ATOM 1465 C CA . GLY A 1 204 ? -4.134 14.348 22.032 1.00 82.81 204 GLY A CA 1
ATOM 1466 C C . GLY A 1 204 ? -4.340 12.831 22.012 1.00 82.81 204 GLY A C 1
ATOM 1467 O O . GLY A 1 204 ? -3.486 12.059 21.565 1.00 82.81 204 GLY A O 1
ATOM 1468 N N . ALA A 1 205 ? -5.526 12.407 22.453 1.00 90.12 205 ALA A N 1
ATOM 1469 C CA . ALA A 1 205 ? -6.003 11.051 22.205 1.00 90.12 205 ALA A CA 1
ATOM 1470 C C . ALA A 1 205 ? -6.162 10.807 20.694 1.00 90.12 205 ALA A C 1
ATOM 1472 O O . ALA A 1 205 ? -6.473 11.744 19.961 1.00 90.12 205 ALA A O 1
ATOM 1473 N N . ILE A 1 206 ? -6.015 9.555 20.250 1.00 92.75 206 ILE A N 1
ATOM 1474 C CA . ILE A 1 206 ? -6.284 9.149 18.862 1.00 92.75 206 ILE A CA 1
ATOM 1475 C C . ILE A 1 206 ? -7.649 9.690 18.417 1.00 92.75 206 ILE A C 1
ATOM 1477 O O . ILE A 1 206 ? -8.657 9.460 19.102 1.00 92.75 206 ILE A O 1
ATOM 1481 N N . ASP A 1 207 ? -7.675 10.341 17.253 1.00 92.94 207 ASP A N 1
ATOM 1482 C CA . ASP A 1 207 ? -8.886 10.772 16.556 1.00 92.94 207 ASP A CA 1
ATOM 1483 C C . ASP A 1 207 ? -8.996 10.065 15.196 1.00 92.94 207 ASP A C 1
ATOM 1485 O O . ASP A 1 207 ? -8.125 10.187 14.337 1.00 92.94 207 ASP A O 1
ATOM 1489 N N . LEU A 1 208 ? -10.073 9.299 15.005 1.00 95.12 208 LEU A N 1
ATOM 1490 C CA . LEU A 1 208 ? -10.334 8.530 13.782 1.00 95.12 208 LEU A CA 1
ATOM 1491 C C . LEU A 1 208 ? -11.420 9.155 12.879 1.00 95.12 208 LEU A C 1
ATOM 1493 O O . LEU A 1 208 ? -11.875 8.524 11.916 1.00 95.12 208 LEU A O 1
ATOM 1497 N N . SER A 1 209 ? -11.869 10.380 13.178 1.00 94.31 209 SER A N 1
ATOM 1498 C CA . SER A 1 209 ? -13.009 11.016 12.505 1.00 94.31 209 SER A CA 1
ATOM 1499 C C . SER A 1 209 ? -12.693 11.506 11.086 1.00 94.31 209 SER A C 1
ATOM 1501 O O . SER A 1 209 ? -13.481 11.272 10.168 1.00 94.31 209 SER A O 1
ATOM 1503 N N . GLU A 1 210 ? -11.526 12.113 10.865 1.00 87.88 210 GLU A N 1
ATOM 1504 C CA . GLU A 1 210 ? -11.134 12.662 9.554 1.00 87.88 210 GLU A CA 1
ATOM 1505 C C . GLU A 1 210 ? -10.201 11.726 8.770 1.00 87.88 210 GLU A C 1
ATOM 1507 O O . GLU A 1 210 ? -10.286 11.629 7.545 1.00 87.88 210 GLU A O 1
ATOM 1512 N N . GLY A 1 211 ? -9.408 10.913 9.464 1.00 88.75 211 GLY A N 1
ATOM 1513 C CA . GLY A 1 211 ? -8.440 9.994 8.869 1.00 88.75 211 GLY A CA 1
ATOM 1514 C C . GLY A 1 211 ? -8.048 8.878 9.827 1.00 88.75 211 GLY A C 1
ATOM 1515 O O . GLY A 1 211 ? -8.814 8.516 10.721 1.00 88.75 211 GLY A O 1
ATOM 1516 N N . VAL A 1 212 ? -6.860 8.323 9.616 1.00 88.75 212 VAL A N 1
ATOM 1517 C CA . VAL A 1 212 ? -6.160 7.527 10.626 1.00 88.75 212 VAL A CA 1
ATOM 1518 C C . VAL A 1 212 ? -5.044 8.375 11.225 1.00 88.75 212 VAL A C 1
ATOM 1520 O O . VAL A 1 212 ? -4.389 9.120 10.499 1.00 88.75 212 VAL A O 1
ATOM 1523 N N . ASP A 1 213 ? -4.860 8.277 12.540 1.00 89.50 213 ASP A N 1
ATOM 1524 C CA . ASP A 1 213 ? -3.780 8.967 13.250 1.00 89.50 213 ASP A CA 1
ATOM 1525 C C . ASP A 1 213 ? -2.413 8.322 12.931 1.00 89.50 213 ASP A C 1
ATOM 1527 O O . ASP A 1 213 ? -2.334 7.217 12.380 1.00 89.50 213 ASP A O 1
ATOM 1531 N N . ILE A 1 214 ? -1.320 8.995 13.275 1.00 88.75 214 ILE A N 1
ATOM 1532 C CA . ILE A 1 214 ? 0.036 8.492 13.036 1.00 88.75 214 ILE A CA 1
ATOM 1533 C C . ILE A 1 214 ? 0.246 7.162 13.769 1.00 88.75 214 ILE A C 1
ATOM 1535 O O . ILE A 1 214 ? -0.067 7.026 14.949 1.00 88.75 214 ILE A O 1
ATOM 1539 N N . GLY A 1 215 ? 0.790 6.163 13.071 1.00 89.31 215 GLY A N 1
ATOM 1540 C CA . GLY A 1 215 ? 0.974 4.799 13.574 1.00 89.31 215 GLY A CA 1
ATOM 1541 C C . GLY A 1 215 ? -0.235 3.879 13.368 1.00 89.31 215 GLY A C 1
ATOM 1542 O O . GLY A 1 215 ? -0.149 2.693 13.685 1.00 89.31 215 GLY A O 1
ATOM 1543 N N . MET A 1 216 ? -1.344 4.376 12.805 1.00 94.31 216 MET A N 1
ATOM 1544 C CA . MET A 1 216 ? -2.553 3.583 12.554 1.00 94.31 216 MET A CA 1
ATOM 1545 C C . MET A 1 216 ? -2.666 3.154 11.079 1.00 94.31 216 MET A C 1
ATOM 1547 O O . MET A 1 216 ? -2.419 3.961 10.182 1.00 94.31 216 MET A O 1
ATOM 1551 N N . PRO A 1 217 ? -3.061 1.901 10.788 1.00 94.75 217 PRO A N 1
ATOM 1552 C CA . PRO A 1 217 ? -3.120 1.395 9.421 1.00 94.75 217 PRO A CA 1
ATOM 1553 C C . PRO A 1 217 ? -4.426 1.771 8.714 1.00 94.75 217 PRO A C 1
ATOM 1555 O O . PRO A 1 217 ? -5.512 1.504 9.216 1.00 94.75 217 PRO A O 1
ATOM 1558 N N . GLU A 1 218 ? -4.341 2.278 7.490 1.00 95.06 218 GLU A N 1
ATOM 1559 C CA . GLU A 1 218 ? -5.477 2.480 6.589 1.00 95.06 218 GLU A CA 1
ATOM 1560 C C . GLU A 1 218 ? -5.354 1.581 5.350 1.00 95.06 218 GLU A C 1
ATOM 1562 O O . GLU A 1 218 ? -4.326 1.618 4.670 1.00 95.06 218 GLU A O 1
ATOM 1567 N N . PRO A 1 219 ? -6.380 0.780 5.013 1.00 95.31 219 PRO A N 1
ATOM 1568 C CA . PRO A 1 219 ? -6.314 -0.123 3.871 1.00 95.31 219 PRO A CA 1
ATOM 1569 C C . PRO A 1 219 ? -6.330 0.660 2.551 1.00 95.31 219 PRO A C 1
ATOM 1571 O O . PRO A 1 219 ? -7.251 1.435 2.296 1.00 95.31 219 PRO A O 1
ATOM 1574 N N . VAL A 1 220 ? -5.339 0.420 1.687 1.00 93.81 220 VAL A N 1
ATOM 1575 C CA . VAL A 1 220 ? -5.203 1.100 0.380 1.00 93.81 220 VAL A CA 1
ATOM 1576 C C . VAL A 1 220 ? -5.387 0.165 -0.809 1.00 93.81 220 VAL A C 1
ATOM 1578 O O . VAL A 1 220 ? -5.820 0.599 -1.874 1.00 93.81 220 VAL A O 1
ATOM 1581 N N . LEU A 1 221 ? -5.100 -1.128 -0.644 1.00 93.94 221 LEU A N 1
ATOM 1582 C CA . LEU A 1 221 ? -5.309 -2.117 -1.694 1.00 93.94 221 LEU A CA 1
ATOM 1583 C C . LEU A 1 221 ? -5.620 -3.487 -1.097 1.00 93.94 221 LEU A C 1
ATOM 1585 O O . LEU A 1 221 ? -4.891 -3.984 -0.248 1.00 93.94 221 LEU A O 1
ATOM 1589 N N . LEU A 1 222 ? -6.666 -4.137 -1.600 1.00 93.56 222 LEU A N 1
ATOM 1590 C CA . LEU A 1 222 ? -6.924 -5.553 -1.362 1.00 93.56 222 LEU A CA 1
ATOM 1591 C C . LEU A 1 222 ? -6.861 -6.274 -2.702 1.00 93.56 222 LEU A C 1
ATOM 1593 O O . LEU A 1 222 ? -7.628 -5.958 -3.609 1.00 93.56 222 LEU A O 1
ATOM 1597 N N . VAL A 1 223 ? -5.979 -7.261 -2.818 1.00 91.62 223 VAL A N 1
ATOM 1598 C CA . VAL A 1 223 ? -5.886 -8.134 -3.989 1.00 91.62 223 VAL A CA 1
ATOM 1599 C C . VAL A 1 223 ? -6.383 -9.522 -3.621 1.00 91.62 223 VAL A C 1
ATOM 1601 O O . VAL A 1 223 ? -5.938 -10.104 -2.635 1.00 91.62 223 VAL A O 1
ATOM 1604 N N . ARG A 1 224 ? -7.306 -10.073 -4.412 1.00 89.38 224 ARG A N 1
ATOM 1605 C CA . ARG A 1 224 ? -7.889 -11.401 -4.185 1.00 89.38 224 ARG A CA 1
ATOM 1606 C C . ARG A 1 224 ? -7.916 -12.225 -5.465 1.00 89.38 224 ARG A C 1
ATOM 1608 O O . ARG A 1 224 ? -8.277 -11.724 -6.526 1.00 89.38 224 ARG A O 1
ATOM 1615 N N . GLY A 1 225 ? -7.565 -13.501 -5.348 1.00 78.00 225 GLY A N 1
ATOM 1616 C CA . GLY A 1 225 ? -7.610 -14.494 -6.423 1.00 78.00 225 GLY A CA 1
ATOM 1617 C C . GLY A 1 225 ? -6.608 -15.619 -6.173 1.00 78.00 225 GLY A C 1
ATOM 1618 O O . GLY A 1 225 ? -5.595 -15.419 -5.505 1.00 78.00 225 GLY A O 1
ATOM 1619 N N . GLY A 1 226 ? -6.909 -16.820 -6.665 1.00 70.75 226 GLY A N 1
ATOM 1620 C CA . GLY A 1 226 ? -6.174 -18.023 -6.266 1.00 70.75 226 GLY A CA 1
ATOM 1621 C C . GLY A 1 226 ? -6.446 -18.419 -4.798 1.00 70.75 226 GLY A C 1
ATOM 1622 O O . GLY A 1 226 ? -7.553 -18.183 -4.310 1.00 70.75 226 GLY A O 1
ATOM 1623 N N . PRO A 1 227 ? -5.481 -19.037 -4.086 1.00 64.12 227 PRO A N 1
ATOM 1624 C CA . PRO A 1 227 ? -5.688 -19.614 -2.750 1.00 64.12 227 PRO A CA 1
ATOM 1625 C C . PRO A 1 227 ? -5.720 -18.602 -1.586 1.00 64.12 227 PRO A C 1
ATOM 1627 O O . PRO A 1 227 ? -5.812 -19.022 -0.434 1.00 64.12 227 PRO A O 1
ATOM 1630 N N . GLY A 1 228 ? -5.650 -17.292 -1.844 1.00 79.31 228 GLY A N 1
ATOM 1631 C CA . GLY A 1 228 ? -5.582 -16.289 -0.779 1.00 79.31 228 GLY A CA 1
ATOM 1632 C C . GLY A 1 228 ? -5.929 -14.868 -1.215 1.00 79.31 228 GLY A C 1
ATOM 1633 O O . GLY A 1 228 ? -6.373 -14.614 -2.341 1.00 79.31 228 GLY A O 1
ATOM 1634 N N . ALA A 1 229 ? -5.734 -13.939 -0.287 1.00 86.88 229 ALA A N 1
ATOM 1635 C CA . ALA A 1 229 ? -5.830 -12.503 -0.505 1.00 86.88 229 ALA A CA 1
ATOM 1636 C C . ALA A 1 229 ? -4.625 -11.792 0.124 1.00 86.88 229 ALA A C 1
ATOM 1638 O O . ALA A 1 229 ? -4.000 -12.324 1.035 1.00 86.88 229 ALA A O 1
ATOM 1639 N N . ARG A 1 230 ? -4.311 -10.592 -0.356 1.00 89.19 230 ARG A N 1
ATOM 1640 C CA . ARG A 1 230 ? -3.259 -9.733 0.191 1.00 89.19 230 ARG A CA 1
ATOM 1641 C C . ARG A 1 230 ? -3.836 -8.349 0.429 1.00 89.19 230 ARG A C 1
ATOM 1643 O O . ARG A 1 230 ? -4.345 -7.734 -0.509 1.00 89.19 230 ARG A O 1
ATOM 1650 N N . LEU A 1 231 ? -3.789 -7.893 1.673 1.00 91.62 231 LEU A N 1
ATOM 1651 C CA . LEU A 1 231 ? -4.177 -6.544 2.064 1.00 91.62 231 LEU A CA 1
ATOM 1652 C C . LEU A 1 231 ? -2.914 -5.705 2.234 1.00 91.62 231 LEU A C 1
ATOM 1654 O O . LEU A 1 231 ? -1.993 -6.112 2.933 1.00 91.62 231 LEU A O 1
ATOM 1658 N N . ILE A 1 232 ? -2.889 -4.543 1.598 1.00 92.75 232 ILE A N 1
ATOM 1659 C CA . ILE A 1 232 ? -1.851 -3.534 1.760 1.00 92.75 232 ILE A CA 1
ATOM 1660 C C . ILE A 1 232 ? -2.486 -2.351 2.478 1.00 92.75 232 ILE A C 1
ATOM 1662 O O . ILE A 1 232 ? -3.482 -1.791 2.002 1.00 92.75 232 ILE A O 1
ATOM 1666 N N . SER A 1 233 ? -1.898 -1.977 3.607 1.00 93.56 233 SER A N 1
ATOM 1667 C CA . SER A 1 233 ? -2.339 -0.856 4.429 1.00 93.56 233 SER A CA 1
ATOM 1668 C C . SER A 1 233 ? -1.235 0.180 4.529 1.00 93.56 233 SER A C 1
ATOM 1670 O O . SER A 1 233 ? -0.103 -0.168 4.851 1.00 93.56 233 SER A O 1
ATOM 1672 N N . ARG A 1 234 ? -1.561 1.451 4.291 1.00 91.50 234 ARG A N 1
ATOM 1673 C CA . ARG A 1 234 ? -0.660 2.563 4.595 1.00 91.50 234 ARG A CA 1
ATOM 1674 C C . ARG A 1 234 ? -0.670 2.826 6.096 1.00 91.50 234 ARG A C 1
ATOM 1676 O O . ARG A 1 234 ? -1.731 2.790 6.708 1.00 91.50 234 ARG A O 1
ATOM 1683 N N . VAL A 1 235 ? 0.476 3.130 6.677 1.00 91.12 235 VAL A N 1
ATOM 1684 C CA . VAL A 1 235 ? 0.626 3.471 8.090 1.00 91.12 235 VAL A CA 1
ATOM 1685 C C . VAL A 1 235 ? 1.428 4.768 8.165 1.00 91.12 235 VAL A C 1
ATOM 1687 O O . VAL A 1 235 ? 2.641 4.748 7.919 1.00 91.12 235 VAL A O 1
ATOM 1690 N N . PRO A 1 236 ? 0.776 5.913 8.430 1.00 87.50 236 PRO A N 1
ATOM 1691 C CA . PRO A 1 236 ? 1.468 7.190 8.533 1.00 87.50 236 PRO A CA 1
ATOM 1692 C C . PRO A 1 236 ? 2.489 7.183 9.678 1.00 87.50 236 PRO A C 1
ATOM 1694 O O . PRO A 1 236 ? 2.277 6.560 10.717 1.00 87.50 236 PRO A O 1
ATOM 1697 N N . SER A 1 237 ? 3.593 7.894 9.494 1.00 84.00 237 SER A N 1
ATOM 1698 C CA . SER A 1 237 ? 4.655 8.120 10.478 1.00 84.00 237 SER A CA 1
ATOM 1699 C C . SER A 1 237 ? 5.179 9.552 10.350 1.00 84.00 237 SER A C 1
ATOM 1701 O O . SER A 1 237 ? 4.997 10.163 9.304 1.00 84.00 237 SER A O 1
ATOM 1703 N N . TYR A 1 238 ? 5.869 10.075 11.366 1.00 78.12 238 TYR A N 1
ATOM 1704 C CA . TYR A 1 238 ? 6.520 11.394 11.277 1.00 78.12 238 TYR A CA 1
ATOM 1705 C C . TYR A 1 238 ? 7.513 11.479 10.113 1.00 78.12 238 TYR A C 1
ATOM 1707 O O . TYR A 1 238 ? 7.609 12.475 9.414 1.00 78.12 238 TYR A O 1
ATOM 1715 N N . GLU A 1 239 ? 8.208 10.379 9.855 1.00 75.12 239 GLU A N 1
ATOM 1716 C CA . GLU A 1 239 ? 9.192 10.266 8.785 1.00 75.12 239 GLU A CA 1
ATOM 1717 C C . GLU A 1 239 ? 8.621 9.565 7.541 1.00 75.12 239 GLU A C 1
ATOM 1719 O O . GLU A 1 239 ? 9.367 9.025 6.727 1.00 75.12 239 GLU A O 1
ATOM 1724 N N . GLY A 1 240 ? 7.290 9.570 7.370 1.00 78.75 240 GLY A N 1
ATOM 1725 C CA . GLY A 1 240 ? 6.654 9.232 6.095 1.00 78.75 240 GLY A CA 1
ATOM 1726 C C . GLY A 1 240 ? 5.495 8.284 6.203 1.00 78.75 240 GLY A C 1
ATOM 1727 O O . GLY A 1 240 ? 4.561 8.493 6.971 1.00 78.75 240 GLY A O 1
ATOM 1728 N N . VAL A 1 241 ? 5.533 7.226 5.413 1.00 80.38 241 VAL A N 1
ATOM 1729 C CA . VAL A 1 241 ? 4.525 6.182 5.447 1.00 80.38 241 VAL A CA 1
ATOM 1730 C C . VAL A 1 241 ? 5.204 4.838 5.274 1.00 80.38 241 VAL A C 1
ATOM 1732 O O . VAL A 1 241 ? 6.104 4.676 4.462 1.00 80.38 241 VAL A O 1
ATOM 1735 N N . HIS A 1 242 ? 4.774 3.838 6.023 1.00 84.06 242 HIS A N 1
ATOM 1736 C CA . HIS A 1 242 ? 5.112 2.463 5.685 1.00 84.06 242 HIS A CA 1
ATOM 1737 C C . HIS A 1 242 ? 3.862 1.720 5.249 1.00 84.06 242 HIS A C 1
ATOM 1739 O O . HIS A 1 242 ? 2.746 2.047 5.641 1.00 84.06 242 HIS A O 1
ATOM 1745 N N . PHE A 1 243 ? 4.049 0.727 4.401 1.00 87.00 243 PHE A N 1
ATOM 1746 C CA . PHE A 1 243 ? 3.004 -0.124 3.882 1.00 87.00 243 PHE A CA 1
ATOM 1747 C C . PHE A 1 243 ? 3.138 -1.477 4.544 1.00 87.00 243 PHE A C 1
ATOM 1749 O O . PHE A 1 243 ? 4.123 -2.189 4.349 1.00 87.00 243 PHE A O 1
ATOM 1756 N N . GLU A 1 244 ? 2.147 -1.826 5.348 1.00 89.44 244 GLU A N 1
ATOM 1757 C CA . GLU A 1 244 ? 2.049 -3.151 5.927 1.00 89.44 244 GLU A CA 1
ATOM 1758 C C . GLU A 1 244 ? 1.331 -4.079 4.950 1.00 89.44 244 GLU A C 1
ATOM 1760 O O . GLU A 1 244 ? 0.243 -3.768 4.458 1.00 89.44 244 GLU A O 1
ATOM 1765 N N . VAL A 1 245 ? 1.954 -5.222 4.669 1.00 87.75 245 VAL A N 1
ATOM 1766 C CA . VAL A 1 245 ? 1.420 -6.241 3.768 1.00 87.75 245 VAL A CA 1
ATOM 1767 C C . VAL A 1 245 ? 0.972 -7.437 4.591 1.00 87.75 245 VAL A C 1
ATOM 1769 O O . VAL A 1 245 ? 1.783 -8.121 5.219 1.00 87.75 245 VAL A O 1
ATOM 1772 N N . VAL A 1 246 ? -0.329 -7.703 4.561 1.00 87.94 246 VAL A N 1
ATOM 1773 C CA . VAL A 1 246 ? -0.958 -8.823 5.256 1.00 87.94 246 VAL A CA 1
ATOM 1774 C C . VAL A 1 246 ? -1.381 -9.868 4.232 1.00 87.94 246 VAL A C 1
ATOM 1776 O O . VAL A 1 246 ? -2.292 -9.631 3.434 1.00 87.94 246 VAL A O 1
ATOM 1779 N N . ASP A 1 247 ? -0.753 -11.042 4.281 1.00 87.00 247 ASP A N 1
ATOM 1780 C CA . ASP A 1 247 ? -1.236 -12.212 3.553 1.00 87.00 247 ASP A CA 1
ATOM 1781 C C . ASP A 1 247 ? -2.362 -12.878 4.327 1.00 87.00 247 ASP A C 1
ATOM 1783 O O . ASP A 1 247 ? -2.253 -13.160 5.519 1.00 87.00 247 ASP A O 1
ATOM 1787 N N . ILE A 1 248 ? -3.448 -13.148 3.618 1.00 85.50 248 ILE A N 1
ATOM 1788 C CA . ILE A 1 248 ? -4.677 -13.731 4.134 1.00 85.50 248 ILE A CA 1
ATOM 1789 C C . ILE A 1 248 ? -4.840 -15.098 3.474 1.00 85.50 248 ILE A C 1
ATOM 1791 O O . ILE A 1 248 ? -5.227 -15.214 2.305 1.00 85.50 248 ILE A O 1
ATOM 1795 N N . GLY A 1 249 ? -4.531 -16.141 4.240 1.00 80.19 249 GLY A N 1
ATOM 1796 C CA . GLY A 1 249 ? -4.826 -17.522 3.886 1.00 80.19 249 GLY A CA 1
ATOM 1797 C C . GLY A 1 249 ? -6.250 -17.928 4.277 1.00 80.19 249 GLY A C 1
ATOM 1798 O O . GLY A 1 249 ? -7.045 -17.133 4.774 1.00 80.19 249 GLY A O 1
ATOM 1799 N N . ALA A 1 250 ? -6.564 -19.211 4.090 1.00 70.75 250 ALA A N 1
ATOM 1800 C CA . ALA A 1 250 ? -7.882 -19.770 4.405 1.00 70.75 250 ALA A CA 1
ATOM 1801 C C . ALA A 1 250 ? -8.180 -19.892 5.912 1.00 70.75 250 ALA A C 1
ATOM 1803 O O . ALA A 1 250 ? -9.314 -20.161 6.284 1.00 70.75 250 ALA A O 1
ATOM 1804 N N . THR A 1 251 ? -7.178 -19.775 6.786 1.00 68.88 251 THR A N 1
ATOM 1805 C CA . THR A 1 251 ? -7.360 -19.960 8.240 1.00 68.88 251 THR A CA 1
ATOM 1806 C C . THR A 1 251 ? -6.650 -18.915 9.088 1.00 68.88 251 THR A C 1
ATOM 1808 O O . THR A 1 251 ? -6.994 -18.756 10.257 1.00 68.88 251 THR A O 1
ATOM 1811 N N . ALA A 1 252 ? -5.678 -18.200 8.527 1.00 80.06 252 ALA A N 1
ATOM 1812 C CA . ALA A 1 252 ? -4.874 -17.220 9.239 1.00 80.06 252 ALA A CA 1
ATOM 1813 C C . ALA A 1 252 ? -4.534 -16.046 8.322 1.00 80.06 252 ALA A C 1
ATOM 1815 O O . ALA A 1 252 ? -4.429 -16.211 7.105 1.00 80.06 252 ALA A O 1
ATOM 1816 N N . ALA A 1 253 ? -4.336 -14.884 8.935 1.00 84.31 253 ALA A N 1
ATOM 1817 C CA . ALA A 1 253 ? -3.701 -13.746 8.298 1.00 84.31 253 ALA A CA 1
ATOM 1818 C C . ALA A 1 253 ? -2.400 -13.429 9.038 1.00 84.31 253 ALA A C 1
ATOM 1820 O O . ALA A 1 253 ? -2.341 -13.557 10.264 1.00 84.31 253 ALA A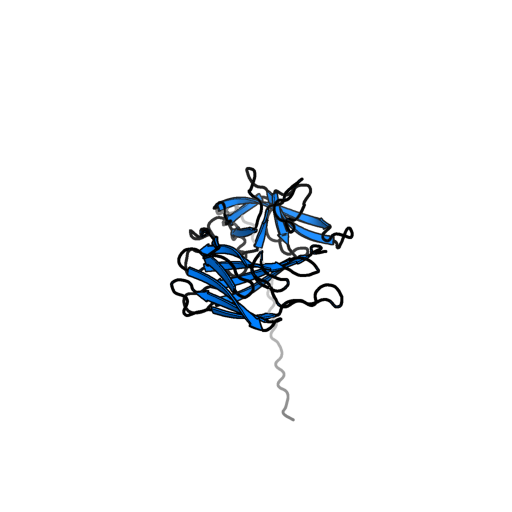 O 1
ATOM 1821 N N . GLN A 1 254 ? -1.368 -13.050 8.295 1.00 84.62 254 GLN A N 1
ATOM 1822 C CA . GLN A 1 254 ? -0.048 -12.754 8.837 1.00 84.62 254 GLN A CA 1
ATOM 1823 C C . GLN A 1 254 ? 0.562 -11.557 8.114 1.00 84.62 254 GLN A C 1
ATOM 1825 O O . GLN A 1 254 ? 0.413 -11.413 6.901 1.00 84.62 254 GLN A O 1
ATOM 1830 N N . VAL A 1 255 ? 1.268 -10.713 8.862 1.00 82.38 255 VAL A N 1
ATOM 1831 C CA . VAL A 1 255 ? 2.103 -9.665 8.274 1.00 82.38 255 VAL A CA 1
ATOM 1832 C C . VAL A 1 255 ? 3.314 -10.345 7.639 1.00 82.38 255 VAL A C 1
ATOM 1834 O O . VAL A 1 255 ? 4.066 -11.028 8.331 1.00 82.38 255 VAL A O 1
ATOM 1837 N N . VAL A 1 256 ? 3.484 -10.184 6.328 1.00 77.88 256 VAL A N 1
ATOM 1838 C CA . VAL A 1 256 ? 4.576 -10.811 5.554 1.00 77.88 256 VAL A CA 1
ATOM 1839 C C . VAL A 1 256 ? 5.634 -9.818 5.102 1.00 77.88 256 VAL A C 1
ATOM 1841 O O . VAL A 1 256 ? 6.718 -10.219 4.692 1.00 77.88 256 VAL A O 1
ATOM 1844 N N . GLY A 1 257 ? 5.337 -8.525 5.189 1.00 69.75 257 GLY A N 1
ATOM 1845 C CA . GLY A 1 257 ? 6.253 -7.482 4.769 1.00 69.75 257 GLY A CA 1
ATOM 1846 C C . GLY A 1 257 ? 5.854 -6.122 5.310 1.00 69.75 257 GLY A C 1
ATOM 1847 O O . GLY A 1 257 ? 4.689 -5.866 5.630 1.00 69.75 257 GLY A O 1
ATOM 1848 N N . ARG A 1 258 ? 6.860 -5.257 5.406 1.00 72.38 258 ARG A N 1
ATOM 1849 C CA . ARG A 1 258 ? 6.711 -3.826 5.636 1.00 72.38 258 ARG A CA 1
ATOM 1850 C C . ARG A 1 258 ? 7.600 -3.119 4.630 1.00 72.38 258 ARG A C 1
ATOM 1852 O O . ARG A 1 258 ? 8.813 -3.280 4.688 1.00 72.38 258 ARG A O 1
ATOM 1859 N N . GLU A 1 259 ? 6.983 -2.382 3.721 1.00 70.19 259 GLU A N 1
ATOM 1860 C CA . GLU A 1 259 ? 7.692 -1.552 2.750 1.00 70.19 259 GLU A CA 1
ATOM 1861 C C . GLU A 1 259 ? 7.637 -0.112 3.235 1.00 70.19 259 GLU A C 1
ATOM 1863 O O . GLU A 1 259 ? 6.555 0.448 3.391 1.00 70.19 259 GLU A O 1
ATOM 1868 N N . SER A 1 260 ? 8.783 0.490 3.524 1.00 62.88 260 SER A N 1
ATOM 1869 C CA . SER A 1 260 ? 8.826 1.853 4.049 1.00 62.88 260 SER A CA 1
ATOM 1870 C C . SER A 1 260 ? 9.064 2.848 2.927 1.00 62.88 260 SER A C 1
ATOM 1872 O O . SER A 1 260 ? 10.048 2.766 2.197 1.00 62.88 260 SER A O 1
ATOM 1874 N N . LEU A 1 261 ? 8.175 3.824 2.842 1.00 61.41 261 LEU A N 1
ATOM 1875 C CA . LEU A 1 261 ? 8.285 5.010 2.017 1.00 61.41 261 LEU A CA 1
ATOM 1876 C C . LEU A 1 261 ? 8.542 6.216 2.942 1.00 61.41 261 LEU A C 1
ATOM 1878 O O . LEU A 1 261 ? 7.623 6.839 3.471 1.00 61.41 261 LEU A O 1
ATOM 1882 N N . TYR A 1 262 ? 9.821 6.515 3.180 1.00 56.22 262 TYR A N 1
ATOM 1883 C CA . TYR A 1 262 ? 10.263 7.737 3.851 1.00 56.22 262 TYR A CA 1
ATOM 1884 C C . TYR A 1 262 ? 9.757 9.005 3.139 1.00 56.22 262 TYR A C 1
ATOM 1886 O O . TYR A 1 262 ? 10.100 9.292 1.995 1.00 56.22 262 TYR A O 1
ATOM 1894 N N . TRP A 1 263 ? 8.970 9.805 3.841 1.00 56.66 263 TRP A N 1
ATOM 1895 C CA . TRP A 1 263 ? 8.419 11.066 3.355 1.00 56.66 263 TRP A CA 1
ATOM 1896 C C . TRP A 1 263 ? 8.302 12.029 4.531 1.00 56.66 263 TRP A C 1
ATOM 1898 O O . TRP A 1 263 ? 8.144 11.583 5.652 1.00 56.66 263 TRP A O 1
ATOM 1908 N N . CYS A 1 264 ? 8.348 13.341 4.357 1.00 53.22 264 CYS A N 1
ATOM 1909 C CA . CYS A 1 264 ? 8.083 14.198 5.519 1.00 53.22 264 CYS A CA 1
ATOM 1910 C C . CYS A 1 264 ? 6.584 14.254 5.726 1.00 53.22 264 CYS A C 1
ATOM 1912 O O . CYS A 1 264 ? 5.848 14.780 4.889 1.00 53.22 264 CYS A O 1
ATOM 1914 N N . ALA A 1 265 ? 6.122 13.681 6.828 1.00 41.03 265 ALA A N 1
ATOM 1915 C CA . ALA A 1 265 ? 4.958 14.243 7.467 1.00 41.03 265 ALA A CA 1
ATOM 1916 C C . ALA A 1 265 ? 5.509 15.324 8.405 1.00 41.03 265 ALA A C 1
ATOM 1918 O O . ALA A 1 265 ? 6.341 15.008 9.247 1.00 41.03 265 ALA A O 1
ATOM 1919 N N . PHE A 1 266 ? 5.044 16.563 8.218 1.00 45.12 266 PHE A N 1
ATOM 1920 C CA . PHE A 1 266 ? 5.431 17.816 8.897 1.00 45.12 266 PHE A CA 1
ATOM 1921 C C . PHE A 1 266 ? 6.562 18.625 8.253 1.00 45.12 266 PHE A C 1
ATOM 1923 O O . PHE A 1 266 ? 7.710 18.142 8.165 1.00 45.12 266 PHE A O 1
#

pLDDT: mean 78.06, std 20.4, range [28.66, 98.25]

Sequence (266 aa):
MRTFGLGVAVVGVLACAGGDGVTEGPAAAPVPEAPRTALPDEQVPVAFVVRSGEHELYWTPEHPTADVVVFTMPGGWSSVPDGAVFEGVGAAGTVSLSYTGESGGKYGCDGGSDVTWATFSADGPLPEGVLALYPKGATGGRKSVPIALDGTPTVTSRAWKVGEGRMAITRTDDLKADVALELPGLASYRAPYEAYRMEGAEEGAIDLSEGVDIGMPEPVLLVRGGPGARLISRVPSYEGVHFEVVDIGATAAQVVGRESLYWCAF

Radius of gyration: 25.96 Å; c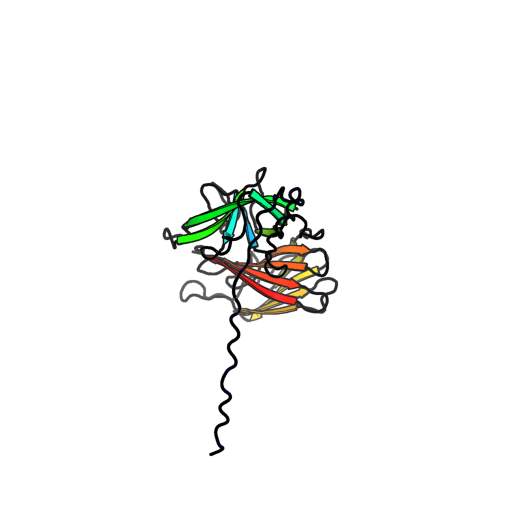hains: 1; bounding box: 68×65×64 Å